Protein AF-A0A1Q9P4X3-F1 (afdb_monomer)

Nearest PDB structures (foldseek):
  5u50-assembly1_A  TM=4.426E-01  e=3.787E+00  Citrus sinensis

Foldseek 3Di:
DAPPVRHDDDPDPCVDPLNVVLCVVFADQAAPFQRHSDDDKDKDAPDADDDLVVLLVVLLVVLLVVVCPDPVNVVLLVPDDFDWDKAWADPVPRHSQKDFDDDVPDDPDQGKIAHPVPRDIRDDTDIDIDRDDPVSVVSSVVSSVVSCVVCVVVSVVSSVVSSVVSVVVVSNSV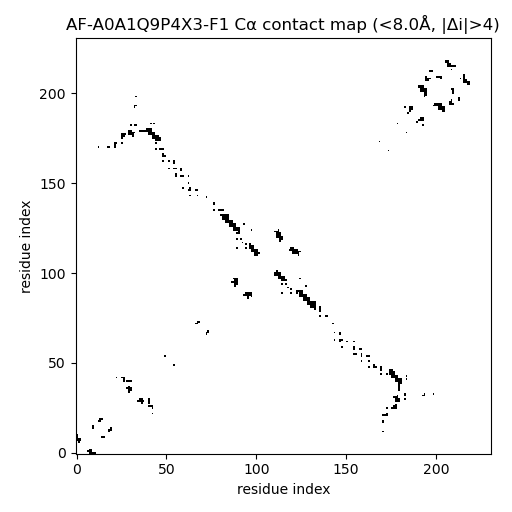RIHIHDPVQNCCCPPVCWGQAPQPSPDIDHPQFNGDCVSDPTDGPPDPPPVPPPPPD

Secondary structure (DSSP, 8-state):
-B-TTS-B---SGGGSHHHHHHHHHH--SS-TTT----SPEEEEESSPPPPHHHHHHHHHHHHHHHHTTSHHHHHHHTT----EEEEEE-TTT--S-EEE---TT--TT---EEETTT--EEEPPEEEEEE--HHHHHHHHHHHHHHHHHTHHHHHHHHHHHHHHHHHHHHTTTTEEEEEHHHHHHHHTT-EEE-TTTSS-EEETTBSS-GGGSS--BTT-STTTTSSS--

Mean predicted aligned error: 12.51 Å

Sequence (231 aa):
MINKDGKKVTTKPWQTKRWREMRKRTIGDSCTQCGSEKKPLVIQHLNHPPKFSSIARKVRNKYLKKKLMLKKYRSKINKIELTKMERKACPKCDSLNVDFAKKRGDKKGIKRHVCRKCGHDNFIFIIILIPYDRDSQKLLTTINNQILDDYQGKILDEANEINQKFNNHYMSGKGATTFCKKCAYLWDIHKKKLCKICKSKYHSFSYETYWDCKKPLRKDQPYYNELETRI

Structure (mmCIF, N/CA/C/O backbone):
data_AF-A0A1Q9P4X3-F1
#
_entry.id   AF-A0A1Q9P4X3-F1
#
loop_
_atom_site.group_PDB
_atom_site.id
_atom_site.type_symbol
_atom_site.label_atom_id
_atom_site.label_alt_id
_atom_site.label_comp_id
_atom_site.label_asym_id
_atom_site.label_entity_id
_atom_site.label_seq_id
_atom_site.pdbx_PDB_ins_code
_atom_site.Cartn_x
_atom_site.Cartn_y
_atom_site.Cartn_z
_atom_site.occupancy
_atom_site.B_iso_or_equiv
_atom_site.auth_seq_id
_atom_site.auth_comp_id
_atom_site.auth_asym_id
_atom_site.auth_atom_id
_atom_site.pdbx_PDB_model_num
ATOM 1 N N . MET A 1 1 ? 15.654 8.260 17.756 1.00 59.12 1 MET A N 1
ATOM 2 C CA . MET A 1 1 ? 16.127 9.533 17.179 1.00 59.12 1 MET A CA 1
ATOM 3 C C . MET A 1 1 ? 16.289 10.518 18.312 1.00 59.12 1 MET A C 1
ATOM 5 O O . MET A 1 1 ? 15.458 10.520 19.214 1.00 59.12 1 MET A O 1
ATOM 9 N N . ILE A 1 2 ? 17.370 11.282 18.292 1.00 67.06 2 ILE A N 1
ATOM 10 C CA . ILE A 1 2 ? 17.643 12.344 19.254 1.00 67.06 2 ILE A CA 1
ATOM 11 C C . ILE A 1 2 ? 17.406 13.663 18.507 1.00 67.06 2 ILE A C 1
ATOM 13 O O . ILE A 1 2 ? 17.794 13.759 17.342 1.00 67.06 2 ILE A O 1
ATOM 17 N N . ASN A 1 3 ? 16.662 14.611 19.084 1.00 76.06 3 ASN A N 1
ATOM 18 C CA . ASN A 1 3 ? 16.500 15.926 18.452 1.00 76.06 3 ASN A CA 1
ATOM 19 C C . ASN A 1 3 ? 17.788 16.754 18.582 1.00 76.06 3 ASN A C 1
ATOM 21 O O . ASN A 1 3 ? 18.748 16.333 19.220 1.00 76.06 3 ASN A O 1
ATOM 25 N N . LYS A 1 4 ? 17.790 17.953 17.992 1.00 72.56 4 LYS A N 1
ATOM 26 C CA . LYS A 1 4 ? 18.909 18.902 18.092 1.00 72.56 4 LYS A CA 1
ATOM 27 C C . LYS A 1 4 ? 19.273 19.269 19.544 1.00 72.56 4 LYS A C 1
ATOM 29 O O . LYS A 1 4 ? 20.398 19.673 19.784 1.00 72.56 4 LYS A O 1
ATOM 34 N N . ASP A 1 5 ? 18.365 19.039 20.494 1.00 79.75 5 ASP A N 1
ATOM 35 C CA . ASP A 1 5 ? 18.527 19.337 21.923 1.00 79.75 5 ASP A CA 1
ATOM 36 C C . ASP A 1 5 ? 18.947 18.110 22.757 1.00 79.75 5 ASP A C 1
ATOM 38 O O . ASP A 1 5 ? 18.771 18.094 23.976 1.00 79.75 5 ASP A O 1
ATOM 42 N N . GLY A 1 6 ? 19.399 17.020 22.129 1.00 76.94 6 GLY A N 1
ATOM 43 C CA . GLY A 1 6 ? 19.828 15.823 22.862 1.00 76.94 6 GLY A CA 1
ATOM 44 C C . GLY A 1 6 ? 18.683 14.965 23.431 1.00 76.94 6 GLY A C 1
ATOM 45 O O . GLY A 1 6 ? 18.929 13.926 24.046 1.00 76.94 6 GLY A O 1
ATOM 46 N N . LYS A 1 7 ? 17.411 15.318 23.190 1.00 75.75 7 LYS A N 1
ATOM 47 C CA . LYS A 1 7 ? 16.244 14.597 23.730 1.00 75.75 7 LYS A CA 1
ATOM 48 C C . LYS A 1 7 ? 15.806 13.444 22.834 1.00 75.75 7 LYS A C 1
ATOM 50 O O . LYS A 1 7 ? 15.671 13.572 21.616 1.00 75.75 7 LYS A O 1
ATOM 55 N N . LYS A 1 8 ? 15.498 12.304 23.457 1.00 74.38 8 LYS A N 1
ATOM 56 C CA . LYS A 1 8 ? 14.987 11.100 22.786 1.00 74.38 8 LYS A CA 1
ATOM 57 C C . LYS A 1 8 ? 13.570 11.358 22.257 1.00 74.38 8 LYS A C 1
ATOM 59 O O . LYS A 1 8 ? 12.613 11.431 23.024 1.00 74.38 8 LYS A O 1
ATOM 64 N N . VAL A 1 9 ? 13.425 11.476 20.940 1.00 71.31 9 VAL A N 1
ATOM 65 C CA . VAL A 1 9 ? 12.129 11.668 20.275 1.00 71.31 9 VAL A CA 1
ATOM 66 C C . VAL A 1 9 ? 11.572 10.325 19.827 1.00 71.31 9 VAL A C 1
ATOM 68 O O . VAL A 1 9 ? 12.274 9.483 19.253 1.00 71.31 9 VAL A O 1
ATOM 71 N N . THR A 1 10 ? 10.282 10.130 20.082 1.00 74.25 10 THR A N 1
ATOM 72 C CA . THR A 1 10 ? 9.538 8.985 19.568 1.00 74.25 10 THR A CA 1
ATOM 73 C C . THR A 1 10 ? 9.353 9.061 18.052 1.00 74.25 10 THR A C 1
ATOM 75 O O . THR A 1 10 ? 8.957 10.087 17.507 1.00 74.25 10 THR A O 1
ATOM 78 N N . THR A 1 11 ? 9.584 7.939 17.373 1.00 75.31 11 THR A N 1
ATOM 79 C CA . THR A 1 11 ? 9.258 7.754 15.951 1.00 75.31 11 THR A CA 1
ATOM 80 C C . THR A 1 11 ? 7.825 7.264 15.734 1.00 75.31 11 THR A C 1
ATOM 82 O O . THR A 1 11 ? 7.346 7.216 14.604 1.00 75.31 11 THR A O 1
ATOM 85 N N . LYS A 1 12 ? 7.129 6.872 16.807 1.00 80.19 12 LYS A N 1
ATOM 86 C CA . LYS A 1 12 ? 5.800 6.268 16.747 1.00 80.19 12 LYS A CA 1
ATOM 87 C C . LYS A 1 12 ? 4.738 7.370 16.777 1.00 80.19 12 LYS A C 1
ATOM 89 O O . LYS A 1 12 ? 4.664 8.100 17.769 1.00 80.19 12 LYS A O 1
ATOM 94 N N . PRO A 1 13 ? 3.854 7.461 15.765 1.00 81.81 13 PRO A N 1
ATOM 95 C CA . PRO A 1 13 ? 2.847 8.519 15.693 1.00 81.81 13 PRO A CA 1
ATOM 96 C C . PRO A 1 13 ? 1.992 8.641 16.962 1.00 81.81 13 PRO A C 1
ATOM 98 O O . PRO A 1 13 ? 1.737 9.751 17.424 1.00 81.81 13 PRO A O 1
ATOM 101 N N . TRP A 1 14 ? 1.623 7.515 17.584 1.00 83.50 14 TRP A N 1
ATOM 102 C CA . TRP A 1 14 ? 0.749 7.482 18.764 1.00 83.50 14 TRP A CA 1
ATOM 103 C C . TRP A 1 14 ? 1.374 7.987 20.065 1.00 83.50 14 TRP A C 1
ATOM 105 O O . TRP A 1 14 ? 0.672 8.214 21.048 1.00 83.50 14 TRP A O 1
ATOM 115 N N . GLN A 1 15 ? 2.689 8.182 20.094 1.00 86.88 15 GLN A N 1
ATOM 116 C CA . GLN A 1 15 ? 3.369 8.729 21.264 1.00 86.88 15 GLN A CA 1
ATOM 117 C C . GLN A 1 15 ? 3.454 10.265 21.218 1.00 86.88 15 GLN A C 1
ATOM 119 O O . GLN A 1 15 ? 3.798 10.874 22.232 1.00 86.88 15 GLN A O 1
ATOM 124 N N . THR A 1 16 ? 3.105 10.891 20.087 1.00 89.00 16 THR A N 1
ATOM 125 C CA . THR A 1 16 ? 3.156 12.351 19.898 1.00 89.00 16 THR A CA 1
ATOM 126 C C . THR A 1 16 ? 2.020 13.081 20.626 1.00 89.00 16 THR A C 1
ATOM 128 O O . THR A 1 16 ? 0.920 12.545 20.778 1.00 89.00 16 THR A O 1
ATOM 131 N N . LYS A 1 17 ? 2.264 14.336 21.041 1.00 91.00 17 LYS A N 1
ATOM 132 C CA . LYS A 1 17 ? 1.248 15.213 21.658 1.00 91.00 17 LYS A CA 1
ATOM 133 C C . LYS A 1 17 ? 0.020 15.374 20.751 1.00 91.00 17 LYS A C 1
ATOM 135 O O . LYS A 1 17 ? -1.089 15.075 21.183 1.00 91.00 17 LYS A O 1
ATOM 140 N N . ARG A 1 18 ? 0.249 15.686 19.469 1.00 91.06 18 ARG A N 1
ATOM 141 C CA . ARG A 1 18 ? -0.794 15.820 18.436 1.00 91.06 18 ARG A CA 1
ATOM 142 C C . ARG A 1 18 ? -1.693 14.584 18.338 1.00 91.06 18 ARG A C 1
ATOM 144 O O . ARG A 1 18 ? -2.906 14.711 18.207 1.00 91.06 18 ARG A O 1
ATOM 151 N N . TRP A 1 19 ? -1.125 13.376 18.410 1.00 92.19 19 TRP A N 1
ATOM 152 C CA . TRP A 1 19 ? -1.936 12.157 18.378 1.00 92.19 19 TRP A CA 1
ATOM 153 C C . TRP A 1 19 ? -2.752 11.969 19.656 1.00 92.19 19 TRP A C 1
ATOM 155 O O . TRP A 1 19 ? -3.903 11.558 19.571 1.00 92.19 19 TRP A O 1
ATOM 165 N N . ARG A 1 20 ? -2.197 12.284 20.835 1.00 92.69 20 ARG A N 1
ATOM 166 C CA . ARG A 1 20 ? -2.942 12.204 22.105 1.00 92.69 20 ARG A CA 1
ATOM 167 C C . ARG A 1 20 ? -4.132 13.160 22.113 1.00 92.69 20 ARG A C 1
ATOM 169 O O . ARG A 1 20 ? -5.211 12.762 22.537 1.00 92.69 20 ARG A O 1
ATOM 176 N N . GLU A 1 21 ? -3.948 14.379 21.617 1.00 94.38 21 GLU A N 1
ATOM 177 C CA . GLU A 1 21 ? -5.020 15.371 21.452 1.00 94.38 21 GLU A CA 1
ATOM 178 C C . GLU A 1 21 ? -6.078 14.880 20.466 1.00 94.38 21 GLU A C 1
ATOM 180 O O . GLU A 1 21 ? -7.261 14.849 20.800 1.00 94.38 21 GLU A O 1
ATOM 185 N N . MET A 1 22 ? -5.654 14.386 19.294 1.00 94.50 22 MET A N 1
ATOM 186 C CA . MET A 1 22 ? -6.566 13.759 18.338 1.00 94.50 22 MET A CA 1
ATOM 187 C C . MET A 1 22 ? -7.324 12.590 18.966 1.00 94.50 22 MET A C 1
ATOM 189 O O . MET A 1 22 ? -8.527 12.448 18.743 1.00 94.50 22 MET A O 1
ATOM 193 N N . ARG A 1 23 ? -6.652 11.783 19.791 1.00 94.38 23 ARG A N 1
ATOM 194 C CA . ARG A 1 23 ? -7.293 10.655 20.447 1.00 94.38 23 ARG A CA 1
ATOM 195 C C . ARG A 1 23 ? -8.376 11.092 21.411 1.00 94.38 23 ARG A C 1
ATOM 197 O O . ARG A 1 23 ? -9.467 10.541 21.348 1.00 94.38 23 ARG A O 1
ATOM 204 N N . LYS A 1 24 ? -8.079 12.065 22.271 1.00 94.12 24 LYS A N 1
ATOM 205 C CA . LYS A 1 24 ? -9.030 12.575 23.266 1.00 94.12 24 LYS A CA 1
ATOM 206 C C . LYS A 1 24 ? -10.332 13.066 22.628 1.00 94.12 24 LYS A C 1
ATOM 208 O O . LYS A 1 24 ? -11.384 12.786 23.174 1.00 94.12 24 LYS A O 1
ATOM 213 N N . ARG A 1 25 ? -10.265 13.733 21.470 1.00 94.19 25 ARG A N 1
ATOM 214 C CA . ARG A 1 25 ? -11.460 14.243 20.766 1.00 94.19 25 ARG A CA 1
ATOM 215 C C . ARG A 1 25 ? -12.226 13.207 19.935 1.00 94.19 25 ARG A C 1
ATOM 217 O O . ARG A 1 25 ? -13.359 13.467 19.565 1.00 94.19 25 ARG A O 1
ATOM 224 N N . THR A 1 26 ? -11.590 12.096 19.553 1.00 93.38 26 THR A N 1
ATOM 225 C CA . THR A 1 26 ? -12.166 11.140 18.580 1.00 93.38 26 THR A CA 1
ATOM 226 C C . THR A 1 26 ? -12.667 9.864 19.246 1.00 93.38 26 THR A C 1
ATOM 228 O O . THR A 1 26 ? -13.546 9.191 18.711 1.00 93.38 26 THR A O 1
ATOM 231 N N . ILE A 1 27 ? -12.072 9.483 20.378 1.00 96.00 27 ILE A N 1
ATOM 232 C CA . ILE A 1 27 ? -12.475 8.273 21.084 1.00 96.00 27 ILE A CA 1
ATOM 233 C C . ILE A 1 27 ? -13.823 8.500 21.774 1.00 96.00 27 ILE A C 1
ATOM 235 O O . ILE A 1 27 ? -13.986 9.478 22.492 1.00 96.00 27 ILE A O 1
ATOM 239 N N . GLY A 1 28 ? -14.777 7.610 21.528 1.00 95.56 28 GLY A N 1
ATOM 240 C CA . GLY A 1 28 ? -16.075 7.589 22.195 1.00 95.56 28 GLY A CA 1
ATOM 241 C C . GLY A 1 28 ? -16.105 6.596 23.354 1.00 95.56 28 GLY A C 1
ATOM 242 O O . GLY A 1 28 ? -15.103 5.936 23.651 1.00 95.56 28 GLY A O 1
ATOM 243 N N . ASP A 1 29 ? -17.282 6.453 23.956 1.00 97.25 29 ASP A N 1
ATOM 244 C CA . ASP A 1 29 ? -17.488 5.624 25.152 1.00 97.25 29 ASP A CA 1
ATOM 245 C C . ASP A 1 29 ? -17.871 4.171 24.845 1.00 97.25 29 ASP A C 1
ATOM 247 O O . ASP A 1 29 ? -17.798 3.307 25.719 1.00 97.25 29 ASP A O 1
ATOM 251 N N . SER A 1 30 ? -18.196 3.863 23.585 1.00 97.69 30 SER A N 1
ATOM 252 C CA . SER A 1 30 ? -18.548 2.516 23.138 1.00 97.69 30 SER A CA 1
ATOM 253 C C . SER A 1 30 ? -17.958 2.173 21.768 1.00 97.69 30 SER A C 1
ATOM 255 O O . SER A 1 30 ? -17.549 3.026 20.974 1.00 97.69 30 SER A O 1
ATOM 257 N N . CYS A 1 31 ? -17.864 0.873 21.487 1.00 97.50 31 CYS A N 1
ATOM 258 C CA . CYS A 1 31 ? -17.423 0.376 20.194 1.00 97.50 31 CYS A CA 1
ATOM 259 C C . CYS A 1 31 ? -18.492 0.628 19.128 1.00 97.50 31 CYS A C 1
ATOM 261 O O . CYS A 1 31 ? -19.562 0.032 19.169 1.00 97.50 31 CYS A O 1
ATOM 263 N N . THR A 1 32 ? -18.159 1.383 18.088 1.00 96.00 32 THR A N 1
ATOM 264 C CA . THR A 1 32 ? -19.088 1.702 16.991 1.00 96.00 32 THR A CA 1
ATOM 265 C C . THR A 1 32 ? -19.526 0.482 16.182 1.00 96.00 32 THR A C 1
ATOM 267 O O . THR A 1 32 ? -20.584 0.497 15.563 1.00 96.00 32 THR A O 1
ATOM 270 N N . GLN A 1 33 ? -18.736 -0.595 16.189 1.00 94.25 33 GLN A N 1
ATOM 271 C CA . GLN A 1 33 ? -19.053 -1.812 15.448 1.00 94.25 33 GLN A CA 1
ATOM 272 C C . GLN A 1 33 ? -19.970 -2.767 16.218 1.00 94.25 33 GLN A C 1
ATOM 274 O O . GLN A 1 33 ? -20.844 -3.361 15.599 1.00 94.25 33 GLN A O 1
ATOM 279 N N . CYS A 1 34 ? -19.772 -2.956 17.528 1.00 95.25 34 CYS A N 1
ATOM 280 C CA . CYS A 1 34 ? -20.522 -3.951 18.313 1.00 95.25 34 CYS A CA 1
ATOM 281 C C . CYS A 1 34 ? -21.241 -3.397 19.552 1.00 95.25 34 CYS A C 1
ATOM 283 O O . CYS A 1 34 ? -21.791 -4.181 20.315 1.00 95.25 34 CYS A O 1
ATOM 285 N N . GLY A 1 35 ? -21.191 -2.087 19.798 1.00 96.19 35 GLY A N 1
ATOM 286 C CA . GLY A 1 35 ? -21.802 -1.427 20.958 1.00 96.19 35 GLY A CA 1
ATOM 287 C C . GLY A 1 35 ? -21.088 -1.659 22.292 1.00 96.19 35 GLY A C 1
ATOM 288 O O . GLY A 1 35 ? -21.475 -1.083 23.294 1.00 96.19 35 GLY A O 1
ATOM 289 N N . SER A 1 36 ? -20.037 -2.484 22.342 1.00 96.25 36 SER A N 1
ATOM 290 C CA . SER A 1 36 ? -19.373 -2.809 23.608 1.00 96.25 36 SER A CA 1
ATOM 291 C C . SER A 1 36 ? -18.702 -1.590 24.247 1.00 96.25 36 SER A C 1
ATOM 293 O O . SER A 1 36 ? -17.839 -0.968 23.631 1.00 96.25 36 SER A O 1
ATOM 295 N N . GLU A 1 37 ? -19.014 -1.340 25.515 1.00 97.31 37 GLU A N 1
ATOM 296 C CA . GLU A 1 37 ? -18.371 -0.336 26.383 1.00 97.31 37 GLU A CA 1
ATOM 297 C C . GLU A 1 37 ? -17.130 -0.893 27.109 1.00 97.31 37 GLU A C 1
ATOM 299 O O . GLU A 1 37 ? -16.507 -0.237 27.947 1.00 97.31 37 GLU A O 1
ATOM 304 N N . LYS A 1 38 ? -16.728 -2.135 26.788 1.00 95.50 38 LYS A N 1
ATOM 305 C CA . LYS A 1 38 ? -15.611 -2.808 27.455 1.00 95.50 38 LYS A CA 1
ATOM 306 C C . LYS A 1 38 ? -14.295 -2.093 27.150 1.00 95.50 38 LYS A C 1
ATOM 308 O O . LYS A 1 38 ? -13.753 -2.177 26.044 1.00 95.50 38 LYS A O 1
ATOM 313 N N . LYS A 1 39 ? -13.742 -1.449 28.177 1.00 94.50 39 LYS A N 1
ATOM 314 C CA . LYS A 1 39 ? -12.433 -0.792 28.135 1.00 94.50 39 LYS A CA 1
ATOM 315 C C . LYS A 1 39 ? -11.287 -1.826 28.046 1.00 94.50 39 LYS A C 1
ATOM 317 O O . LYS A 1 39 ? -11.424 -2.955 28.520 1.00 94.50 39 LYS A O 1
ATOM 322 N N . PRO A 1 40 ? -10.132 -1.458 27.460 1.00 95.00 40 PRO A N 1
ATOM 323 C CA . PRO A 1 40 ? -9.868 -0.188 26.791 1.00 95.00 40 PRO A CA 1
ATOM 324 C C . PRO A 1 40 ? -10.420 -0.169 25.357 1.00 95.00 40 PRO A C 1
ATOM 326 O O . PRO A 1 40 ? -10.282 -1.138 24.604 1.00 95.00 40 PRO A O 1
ATOM 329 N N . LEU A 1 41 ? -10.980 0.977 24.972 1.00 97.25 41 LEU A N 1
ATOM 330 C CA . LEU A 1 41 ? -11.327 1.287 23.589 1.00 97.25 41 LEU A CA 1
ATOM 331 C C . LEU A 1 41 ? -10.109 1.861 22.851 1.00 97.25 41 LEU A C 1
ATOM 333 O O . LEU A 1 41 ? -9.205 2.469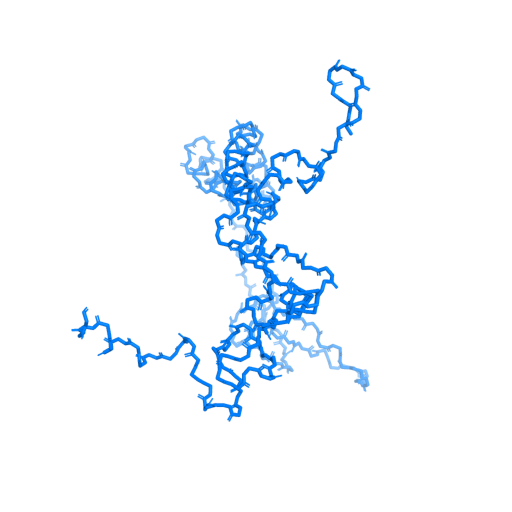 23.446 1.00 97.25 41 LEU A O 1
ATOM 337 N N . VAL A 1 42 ? -10.078 1.650 21.539 1.00 95.94 42 VAL A N 1
ATOM 338 C CA . VAL A 1 42 ? -9.001 2.084 20.648 1.00 95.94 42 VAL A CA 1
ATOM 339 C C . VAL A 1 42 ? -9.563 2.878 19.480 1.00 95.94 42 VAL A C 1
ATOM 341 O O . VAL A 1 42 ? -10.695 2.666 19.051 1.00 95.94 42 VAL A O 1
ATOM 344 N N . ILE A 1 43 ? -8.744 3.783 18.951 1.00 95.94 43 ILE A N 1
ATOM 345 C CA . ILE A 1 43 ? -9.050 4.456 17.693 1.00 95.94 43 ILE A CA 1
ATOM 346 C C . ILE A 1 43 ? -8.632 3.543 16.556 1.00 95.94 43 ILE A C 1
ATOM 348 O O . ILE A 1 43 ? -7.457 3.192 16.447 1.00 95.94 43 ILE A O 1
ATOM 352 N N . GLN A 1 44 ? -9.598 3.201 15.717 1.00 95.62 44 GLN A N 1
ATOM 353 C CA . GLN A 1 44 ? -9.394 2.465 14.487 1.00 95.62 44 GLN A CA 1
ATOM 354 C C . GLN A 1 44 ? -9.478 3.425 13.304 1.00 95.62 44 GLN A C 1
ATOM 356 O O . GLN A 1 44 ? -10.536 3.988 13.029 1.00 95.62 44 GLN A O 1
ATOM 361 N N . HIS A 1 45 ? -8.388 3.573 12.557 1.00 93.81 45 HIS A N 1
ATOM 362 C CA . HIS A 1 45 ? -8.436 4.206 11.241 1.00 93.81 45 HIS A CA 1
ATOM 363 C C . HIS A 1 45 ? -9.015 3.223 10.226 1.00 93.81 45 HIS A C 1
ATOM 365 O O . HIS A 1 45 ? -8.545 2.092 10.117 1.00 93.81 45 HIS A O 1
ATOM 371 N N . LEU A 1 46 ? -10.023 3.652 9.465 1.00 91.38 46 LEU A N 1
ATOM 372 C CA . LEU A 1 46 ? -10.608 2.821 8.406 1.00 91.38 46 LEU A CA 1
ATOM 373 C C . LEU A 1 46 ? -9.766 2.851 7.120 1.00 91.38 46 LEU A C 1
ATOM 375 O O . LEU A 1 46 ? -9.825 1.920 6.321 1.00 91.38 46 LEU A O 1
ATOM 379 N N . ASN A 1 47 ? -8.937 3.888 6.964 1.00 87.75 47 ASN A N 1
ATOM 380 C CA . ASN A 1 47 ? -7.996 4.059 5.863 1.0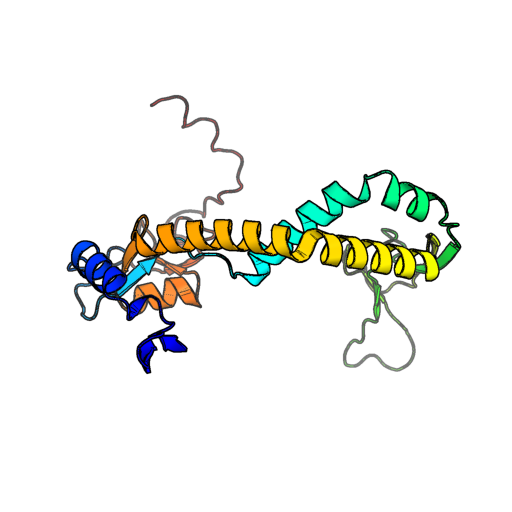0 87.75 47 ASN A CA 1
ATOM 381 C C . ASN A 1 47 ? -6.565 4.126 6.404 1.00 87.75 47 ASN A C 1
ATOM 383 O O . ASN A 1 47 ? -6.199 5.074 7.101 1.00 87.75 47 ASN A O 1
ATOM 387 N N . HIS A 1 48 ? -5.741 3.134 6.063 1.00 84.75 48 HIS A N 1
ATOM 388 C CA . HIS A 1 48 ? -4.330 3.131 6.443 1.00 84.75 48 HIS A CA 1
ATOM 389 C C . HIS A 1 48 ? -3.470 3.789 5.361 1.00 84.75 48 HIS A C 1
ATOM 391 O O . HIS A 1 48 ? -3.673 3.520 4.172 1.00 84.75 48 HIS A O 1
ATOM 397 N N . PRO A 1 49 ? -2.478 4.609 5.747 1.00 88.50 49 PRO A N 1
ATOM 398 C CA . PRO A 1 49 ? -1.531 5.153 4.790 1.00 88.50 49 PRO A CA 1
ATOM 399 C C . PRO A 1 49 ? -0.758 4.004 4.116 1.00 88.50 49 PRO A C 1
ATOM 401 O O . PRO A 1 49 ? -0.369 3.038 4.784 1.00 88.50 49 PRO A O 1
ATOM 404 N N . PRO A 1 50 ? -0.523 4.066 2.794 1.00 91.81 50 PRO A N 1
ATOM 405 C CA . PRO A 1 50 ? 0.301 3.074 2.125 1.00 91.81 50 PRO A CA 1
ATOM 406 C C . PRO A 1 50 ? 1.741 3.144 2.643 1.00 91.81 50 PRO A C 1
ATOM 408 O O . PRO A 1 50 ? 2.232 4.200 3.035 1.00 91.81 50 PRO A O 1
ATOM 411 N N . LYS A 1 51 ? 2.456 2.014 2.597 1.00 93.00 51 LYS A N 1
ATOM 412 C CA . LYS A 1 51 ? 3.892 1.986 2.914 1.00 93.00 51 LYS A CA 1
ATOM 413 C C . LYS A 1 51 ? 4.649 2.971 2.021 1.00 93.00 51 LYS A C 1
ATOM 415 O O . LYS A 1 51 ? 4.416 2.997 0.810 1.00 93.00 51 LYS A O 1
ATOM 420 N N . PHE A 1 52 ? 5.618 3.687 2.591 1.00 93.62 52 PHE A N 1
ATOM 421 C CA . PHE A 1 52 ? 6.452 4.635 1.846 1.00 93.62 52 PHE A CA 1
ATOM 422 C C . PHE A 1 52 ? 7.114 3.999 0.616 1.00 93.62 52 PHE A C 1
ATOM 424 O O . PHE A 1 52 ? 7.078 4.569 -0.467 1.00 93.62 52 PHE A O 1
ATOM 431 N N . SER A 1 53 ? 7.616 2.766 0.733 1.00 94.00 53 SER A N 1
ATOM 432 C CA . SER A 1 53 ? 8.206 2.030 -0.395 1.00 94.00 53 SER A CA 1
ATOM 433 C C . SER A 1 53 ? 7.236 1.828 -1.566 1.00 94.00 53 SER A C 1
ATOM 435 O O . SER A 1 53 ? 7.646 1.870 -2.726 1.00 94.00 53 SER A O 1
ATOM 437 N N . SER A 1 54 ? 5.939 1.660 -1.294 1.00 95.69 54 SER A N 1
ATOM 438 C CA . SER A 1 54 ? 4.906 1.589 -2.331 1.00 95.69 54 SER A CA 1
ATOM 439 C C . SER A 1 54 ? 4.645 2.948 -2.979 1.00 95.69 54 SER A C 1
ATOM 441 O O . SER A 1 54 ? 4.432 2.991 -4.190 1.00 95.69 54 SER A O 1
ATOM 443 N N . ILE A 1 55 ? 4.679 4.040 -2.207 1.00 96.31 55 ILE A N 1
ATOM 444 C CA . ILE A 1 55 ? 4.578 5.412 -2.732 1.00 96.31 55 ILE A CA 1
ATOM 445 C C . ILE A 1 55 ? 5.785 5.705 -3.630 1.00 96.31 55 ILE A C 1
ATOM 447 O O . ILE A 1 55 ? 5.612 5.985 -4.815 1.00 96.31 55 ILE A O 1
ATOM 451 N N . ALA A 1 56 ? 7.000 5.537 -3.102 1.00 94.69 56 ALA A N 1
ATOM 452 C CA . ALA A 1 56 ? 8.251 5.784 -3.812 1.00 94.69 56 ALA A CA 1
ATOM 453 C C . ALA A 1 56 ? 8.339 4.971 -5.110 1.00 94.69 56 ALA A C 1
ATOM 455 O O . ALA A 1 56 ? 8.697 5.506 -6.155 1.00 94.69 56 ALA A O 1
ATOM 456 N N . ARG A 1 57 ? 7.928 3.695 -5.091 1.00 94.94 57 ARG A N 1
ATOM 457 C CA . ARG A 1 57 ? 7.868 2.856 -6.298 1.00 94.94 57 ARG A CA 1
ATOM 458 C C . ARG A 1 57 ? 6.875 3.380 -7.340 1.00 94.94 57 ARG A C 1
ATOM 460 O O . ARG A 1 57 ? 7.183 3.347 -8.528 1.00 94.94 57 ARG A O 1
ATOM 467 N N . LYS A 1 58 ? 5.697 3.864 -6.929 1.00 96.44 58 LYS A N 1
ATOM 468 C CA . LYS A 1 58 ? 4.716 4.457 -7.858 1.00 96.44 58 LYS A CA 1
ATOM 469 C C . LYS A 1 58 ? 5.265 5.725 -8.516 1.00 96.44 58 LYS A C 1
ATOM 471 O O . LYS A 1 58 ? 5.192 5.841 -9.738 1.00 96.44 58 LYS A O 1
ATOM 476 N N . VAL A 1 59 ? 5.852 6.628 -7.728 1.00 96.56 59 VAL A N 1
ATOM 477 C CA . VAL A 1 59 ? 6.479 7.863 -8.235 1.00 96.56 59 VAL A CA 1
ATOM 478 C C . VAL A 1 59 ? 7.640 7.523 -9.169 1.00 96.56 59 VAL A C 1
ATOM 480 O O . VAL A 1 59 ? 7.690 8.010 -10.294 1.00 96.56 59 VAL A O 1
ATOM 483 N N . ARG A 1 60 ? 8.514 6.594 -8.772 1.00 94.81 60 ARG A N 1
ATOM 484 C CA . ARG A 1 60 ? 9.612 6.096 -9.608 1.00 94.81 60 ARG A CA 1
ATOM 485 C C . ARG A 1 60 ? 9.130 5.637 -10.985 1.00 94.81 60 ARG A C 1
ATOM 487 O O . ARG A 1 60 ? 9.646 6.090 -12.001 1.00 94.81 60 ARG A O 1
ATOM 494 N N . ASN A 1 61 ? 8.107 4.785 -11.025 1.00 93.50 61 ASN A N 1
ATOM 495 C CA . ASN A 1 61 ? 7.566 4.260 -12.280 1.00 93.50 61 ASN A CA 1
ATOM 496 C C . ASN A 1 61 ? 6.944 5.360 -13.155 1.00 93.50 61 ASN A C 1
ATOM 498 O O . ASN A 1 61 ? 7.091 5.327 -14.377 1.00 93.50 61 ASN A O 1
ATOM 502 N N . LYS A 1 62 ? 6.291 6.357 -12.541 1.00 94.69 62 LYS A N 1
ATOM 503 C CA . LYS A 1 62 ? 5.786 7.556 -13.233 1.00 94.69 62 LYS A CA 1
ATOM 504 C C . LYS A 1 62 ? 6.930 8.325 -13.902 1.00 94.69 62 LYS A C 1
ATOM 506 O O . LYS A 1 62 ? 6.804 8.695 -15.070 1.00 94.69 62 LYS A O 1
ATOM 511 N N . TYR A 1 63 ? 8.046 8.530 -13.198 1.00 93.00 63 TYR A N 1
ATOM 512 C CA . TYR A 1 63 ? 9.224 9.204 -13.751 1.00 93.00 63 TYR A CA 1
ATOM 513 C C . TYR A 1 63 ? 9.861 8.403 -14.880 1.00 93.00 63 TYR A C 1
ATOM 515 O O . TYR A 1 63 ? 10.040 8.960 -15.959 1.00 93.00 63 TYR A O 1
ATOM 523 N N . LEU A 1 64 ? 10.124 7.108 -14.683 1.00 91.56 64 LEU A N 1
ATOM 524 C CA . LEU A 1 64 ? 10.679 6.244 -15.730 1.00 91.56 64 LEU A CA 1
ATOM 525 C C . LEU A 1 64 ? 9.835 6.321 -17.008 1.00 91.56 64 LEU A C 1
ATOM 527 O O . LEU A 1 64 ? 10.350 6.693 -18.060 1.00 91.56 64 LEU A O 1
ATOM 531 N N . LYS A 1 65 ? 8.515 6.107 -16.908 1.00 90.06 65 LYS A N 1
ATOM 532 C CA . LYS A 1 65 ? 7.606 6.166 -18.065 1.00 90.06 65 LYS A CA 1
ATOM 533 C C . LYS A 1 65 ? 7.641 7.526 -18.772 1.00 90.06 65 LYS A C 1
ATOM 535 O O . LYS A 1 65 ? 7.669 7.577 -19.997 1.00 90.06 65 LYS A O 1
ATOM 540 N N . LYS A 1 66 ? 7.653 8.628 -18.014 1.00 90.25 66 LYS A N 1
ATOM 541 C CA . LYS A 1 66 ? 7.678 9.987 -18.580 1.00 90.25 66 LYS A CA 1
ATOM 542 C C . LYS A 1 66 ? 9.028 10.327 -19.219 1.00 90.25 66 LYS A C 1
ATOM 544 O O . LYS A 1 66 ? 9.067 11.037 -20.219 1.00 90.25 66 LYS A O 1
ATOM 549 N N . LYS A 1 67 ? 10.133 9.873 -18.624 1.00 89.62 67 LYS A N 1
ATOM 550 C CA . LYS A 1 67 ? 11.493 10.285 -18.999 1.00 89.62 67 LYS A CA 1
ATOM 551 C C . LYS A 1 67 ? 12.110 9.413 -20.080 1.00 89.62 67 LYS A C 1
ATOM 553 O O . LYS A 1 67 ? 12.858 9.954 -20.886 1.00 89.62 67 LYS A O 1
ATOM 558 N N . LEU A 1 68 ? 11.725 8.142 -20.182 1.00 84.56 68 LEU A N 1
ATOM 559 C CA . LEU A 1 68 ? 12.134 7.257 -21.281 1.00 84.56 68 LEU A CA 1
ATOM 560 C C . LEU A 1 68 ? 11.810 7.839 -22.670 1.00 84.56 68 LEU A C 1
ATOM 562 O O . LEU A 1 68 ? 12.533 7.582 -23.626 1.00 84.56 68 LEU A O 1
ATOM 566 N N . MET A 1 69 ? 10.776 8.681 -22.773 1.00 80.44 69 MET A N 1
ATOM 567 C CA . MET A 1 69 ? 10.368 9.330 -24.027 1.00 80.44 69 MET A CA 1
ATOM 568 C C . MET A 1 69 ? 11.253 10.519 -24.439 1.00 80.44 69 MET A C 1
ATOM 570 O O . MET A 1 69 ? 11.097 11.041 -25.543 1.00 80.44 69 MET A O 1
ATOM 574 N N . LEU A 1 70 ? 12.174 10.978 -23.584 1.00 81.19 70 LEU A N 1
ATOM 575 C CA . LEU A 1 70 ? 13.057 12.097 -23.914 1.00 81.19 70 LEU A CA 1
ATOM 576 C C . 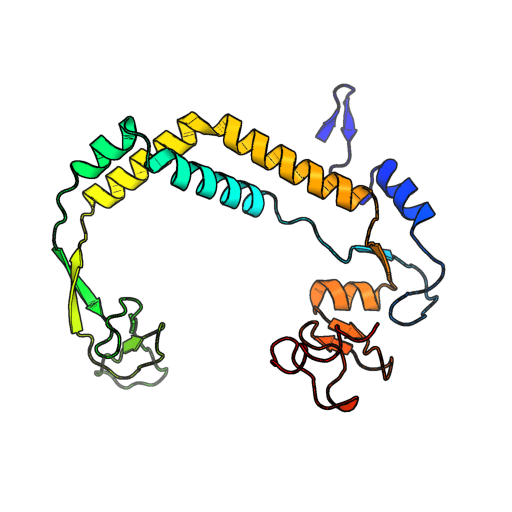LEU A 1 70 ? 14.075 11.696 -24.985 1.00 81.19 70 LEU A C 1
ATOM 578 O O . LEU A 1 70 ? 14.664 10.616 -24.918 1.00 81.19 70 LEU A O 1
ATOM 582 N N . LYS A 1 71 ? 14.355 12.617 -25.920 1.00 80.25 71 LYS A N 1
ATOM 583 C CA . LYS A 1 71 ? 15.266 12.404 -27.061 1.00 80.25 71 LYS A CA 1
ATOM 584 C C . LYS A 1 71 ? 16.613 11.797 -26.643 1.00 80.25 71 LYS A C 1
ATOM 586 O O . LYS A 1 71 ? 17.067 10.864 -27.295 1.00 80.25 71 LYS A O 1
ATOM 591 N N . LYS A 1 72 ? 17.194 12.258 -25.523 1.00 81.25 72 LYS A N 1
ATOM 592 C CA . LYS A 1 72 ? 18.492 11.785 -24.996 1.00 81.25 72 LYS A CA 1
ATOM 593 C C . LYS A 1 72 ? 18.526 10.302 -24.593 1.00 81.25 72 LYS A C 1
ATOM 595 O O . LYS A 1 72 ? 19.598 9.704 -24.594 1.00 81.25 72 LYS A O 1
ATOM 600 N N . TYR A 1 73 ? 17.382 9.715 -24.240 1.00 79.19 73 TYR A N 1
ATOM 601 C CA . TYR A 1 73 ? 17.274 8.288 -23.913 1.00 79.19 73 TYR A CA 1
ATOM 602 C C . TYR A 1 73 ? 16.685 7.493 -25.078 1.00 79.19 73 TYR A C 1
ATOM 604 O O . TYR A 1 73 ? 17.162 6.400 -25.371 1.00 79.19 73 TYR A O 1
ATOM 612 N N . ARG A 1 74 ? 15.715 8.066 -25.802 1.00 76.50 74 ARG A N 1
ATOM 613 C CA . ARG A 1 74 ? 15.096 7.441 -26.976 1.00 76.50 74 ARG A CA 1
ATOM 614 C C . ARG A 1 74 ? 16.113 7.122 -28.074 1.00 76.50 74 ARG A C 1
ATOM 616 O O . ARG A 1 74 ? 16.053 6.044 -28.650 1.00 76.50 74 ARG A O 1
ATOM 623 N N . SER A 1 75 ? 17.077 8.010 -28.328 1.00 76.75 75 SER A N 1
ATOM 624 C CA . SER A 1 75 ? 18.142 7.759 -29.311 1.00 76.75 75 SER A CA 1
ATOM 625 C C . SER A 1 75 ? 19.050 6.588 -28.927 1.00 76.75 75 SER A C 1
ATOM 627 O O . SER A 1 75 ? 19.549 5.901 -29.810 1.00 76.75 75 SER A O 1
ATOM 629 N N . LYS A 1 76 ? 19.246 6.335 -27.625 1.00 74.12 76 LYS A N 1
ATOM 630 C CA . LYS A 1 76 ? 19.997 5.172 -27.130 1.00 74.12 76 LYS A CA 1
ATOM 631 C C . LYS A 1 76 ? 19.190 3.885 -27.306 1.00 74.12 76 LYS A C 1
ATOM 633 O O . LYS A 1 76 ? 19.748 2.885 -27.731 1.00 74.12 76 LYS A O 1
ATOM 638 N N . ILE A 1 77 ? 17.883 3.932 -27.038 1.00 71.94 77 ILE A N 1
ATOM 639 C CA . ILE A 1 77 ? 16.968 2.791 -27.209 1.00 71.94 77 ILE A CA 1
ATOM 640 C C . ILE A 1 77 ? 16.852 2.396 -28.684 1.00 71.94 77 ILE A C 1
ATOM 642 O O . ILE A 1 77 ? 16.858 1.217 -28.992 1.00 71.94 77 ILE A O 1
ATOM 646 N N . ASN A 1 78 ? 16.801 3.356 -29.608 1.00 72.50 78 ASN A N 1
ATOM 647 C CA . ASN A 1 78 ? 16.667 3.057 -31.038 1.00 72.50 78 ASN A CA 1
ATOM 648 C C . ASN A 1 78 ? 17.885 2.335 -31.651 1.00 72.50 78 ASN A C 1
ATOM 650 O O . ASN A 1 78 ? 17.782 1.862 -32.774 1.00 72.50 78 ASN A O 1
ATOM 654 N N . LYS A 1 79 ? 19.023 2.256 -30.946 1.00 69.25 79 LYS A N 1
ATOM 655 C CA . LYS A 1 79 ? 20.211 1.497 -31.382 1.00 69.25 79 LYS A CA 1
ATOM 656 C C . LYS A 1 79 ? 20.144 0.008 -31.027 1.00 69.25 79 LYS A C 1
ATOM 658 O O . LYS A 1 79 ? 21.099 -0.717 -31.264 1.00 69.25 79 LYS A O 1
ATOM 663 N N . ILE A 1 80 ? 19.054 -0.424 -30.401 1.00 70.19 80 ILE A N 1
ATOM 664 C CA . ILE A 1 80 ? 18.824 -1.813 -30.024 1.00 70.19 80 ILE A CA 1
ATOM 665 C C . ILE A 1 80 ? 18.504 -2.627 -31.278 1.00 70.19 80 ILE A C 1
ATOM 667 O O . ILE A 1 80 ? 17.439 -2.461 -31.874 1.00 70.19 80 ILE A O 1
ATOM 671 N N . GLU A 1 81 ? 19.399 -3.542 -31.637 1.00 67.75 81 GLU A N 1
ATOM 672 C CA . GLU A 1 81 ? 19.083 -4.640 -32.546 1.00 67.75 81 GLU A CA 1
ATOM 673 C C . GLU A 1 81 ? 18.535 -5.819 -31.740 1.00 67.75 81 GLU A C 1
ATOM 675 O O . GLU A 1 81 ? 19.164 -6.329 -30.814 1.00 67.75 81 GLU A O 1
ATOM 680 N N . LEU A 1 82 ? 17.317 -6.246 -32.070 1.00 68.62 82 LEU A N 1
ATOM 681 C CA . LEU A 1 82 ? 16.675 -7.359 -31.384 1.00 68.62 82 LEU A CA 1
ATOM 682 C C . LEU A 1 82 ? 17.170 -8.678 -31.973 1.00 68.62 82 LEU A C 1
ATOM 684 O O . LEU A 1 82 ? 16.758 -9.076 -33.062 1.00 68.62 82 LEU A O 1
ATOM 688 N N . THR A 1 83 ? 17.991 -9.398 -31.215 1.00 72.69 83 THR A N 1
ATOM 689 C CA . THR A 1 83 ? 18.244 -10.812 -31.494 1.00 72.69 83 THR A CA 1
ATOM 690 C C . THR A 1 83 ? 17.016 -11.643 -31.107 1.00 72.69 83 THR A C 1
ATOM 692 O O . THR A 1 83 ? 16.211 -11.265 -30.248 1.00 72.69 83 THR A O 1
ATOM 695 N N . LYS A 1 84 ? 16.795 -12.760 -31.805 1.00 80.75 84 LYS A N 1
ATOM 696 C CA . LYS A 1 84 ? 15.723 -13.708 -31.477 1.00 80.75 84 LYS A CA 1
ATOM 697 C C . LYS A 1 84 ? 16.317 -14.815 -30.621 1.00 80.75 84 LYS A C 1
ATOM 699 O O . LYS A 1 84 ? 17.335 -15.390 -30.993 1.00 80.75 84 LYS A O 1
ATOM 704 N N . MET A 1 85 ? 15.676 -15.130 -29.499 1.00 83.00 85 MET A N 1
ATOM 705 C CA . MET A 1 85 ? 16.051 -16.281 -28.682 1.00 83.00 85 MET A CA 1
ATOM 706 C C . MET A 1 85 ? 14.912 -17.293 -28.625 1.00 83.00 85 MET A C 1
ATOM 708 O O . MET A 1 85 ? 13.736 -16.930 -28.548 1.00 83.00 85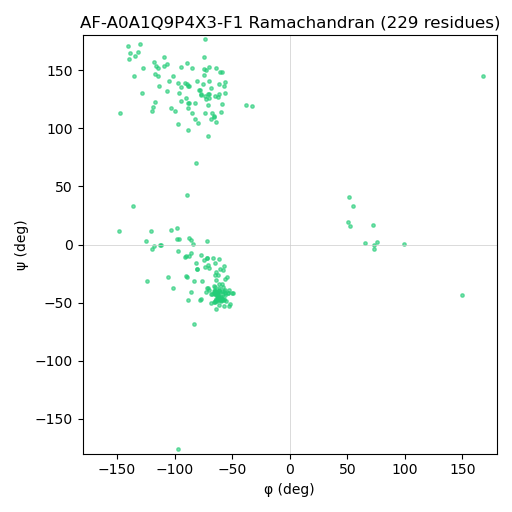 MET A O 1
ATOM 712 N N . GLU A 1 86 ? 15.280 -18.563 -28.548 1.00 89.12 86 GLU A N 1
ATOM 713 C CA . GLU A 1 86 ? 14.346 -19.652 -28.312 1.00 89.12 86 GLU A CA 1
ATOM 714 C C . GLU A 1 86 ? 13.924 -19.720 -26.843 1.00 89.12 86 GLU A C 1
ATOM 716 O O . GLU A 1 86 ? 14.744 -19.724 -25.915 1.00 89.12 86 GLU A O 1
ATOM 721 N N . ARG A 1 87 ? 12.613 -19.786 -26.611 1.00 88.00 87 ARG A N 1
ATOM 722 C CA . ARG A 1 87 ? 12.034 -19.966 -25.281 1.00 88.00 87 ARG A CA 1
ATOM 723 C C . ARG A 1 87 ? 10.923 -20.992 -25.305 1.00 88.00 87 ARG A C 1
ATOM 725 O O . ARG A 1 87 ? 10.127 -21.061 -26.231 1.00 88.00 87 ARG A O 1
ATOM 732 N N . LYS A 1 88 ? 10.839 -21.744 -24.212 1.00 91.00 88 LYS A N 1
ATOM 733 C CA . LYS A 1 88 ? 9.753 -22.686 -23.957 1.00 91.00 88 LYS A CA 1
ATOM 734 C C . LYS A 1 88 ? 8.469 -21.920 -23.652 1.00 91.00 88 LYS A C 1
ATOM 736 O O . LYS A 1 88 ? 8.470 -21.054 -22.774 1.00 91.00 88 LYS A O 1
ATOM 741 N N . ALA A 1 89 ? 7.392 -22.268 -24.338 1.00 92.44 89 ALA A N 1
ATOM 742 C CA . ALA A 1 89 ? 6.081 -21.667 -24.165 1.00 92.44 89 ALA A CA 1
ATOM 743 C C . ALA A 1 89 ? 4.972 -22.719 -24.092 1.00 92.44 89 ALA A C 1
ATOM 745 O O . ALA A 1 89 ? 5.135 -23.886 -24.457 1.00 92.44 89 ALA A O 1
ATOM 746 N N . CYS A 1 90 ? 3.830 -22.291 -23.567 1.00 92.25 90 CYS A N 1
ATOM 747 C CA . CYS A 1 90 ? 2.618 -23.092 -23.554 1.00 92.25 90 CYS A CA 1
ATOM 748 C C . CYS A 1 90 ? 2.055 -23.216 -24.980 1.00 92.25 90 CYS A C 1
ATOM 750 O O . CYS A 1 90 ? 1.734 -22.180 -25.551 1.00 92.25 90 CYS A O 1
ATOM 752 N N . PRO A 1 91 ? 1.809 -24.428 -25.511 1.00 93.12 91 PRO A N 1
ATOM 753 C CA . PRO A 1 91 ? 1.241 -24.618 -26.851 1.00 93.12 91 PRO A CA 1
ATOM 754 C C . PRO A 1 91 ? -0.191 -24.091 -27.007 1.00 93.12 91 PRO A C 1
ATOM 756 O O . PRO A 1 91 ? -0.681 -23.960 -28.117 1.00 93.12 91 PRO A O 1
ATOM 759 N N . LYS A 1 92 ? -0.893 -23.821 -25.900 1.00 92.62 92 LYS A N 1
ATOM 760 C CA . LYS A 1 92 ? -2.287 -23.353 -25.922 1.00 92.62 92 LYS A CA 1
ATOM 761 C C . LYS A 1 92 ? -2.414 -21.829 -25.976 1.00 92.62 92 LYS A C 1
ATOM 763 O O . LYS A 1 92 ? -3.453 -21.322 -26.378 1.00 92.62 92 LYS A O 1
ATOM 768 N N . CYS A 1 93 ? -1.434 -21.090 -25.458 1.00 91.69 93 CYS A N 1
ATOM 769 C CA . CYS A 1 93 ? -1.577 -19.641 -25.259 1.00 91.69 93 CYS A CA 1
ATOM 770 C C . CYS A 1 93 ? -0.274 -18.847 -25.393 1.00 91.69 93 CYS A C 1
ATOM 772 O O . CYS A 1 93 ? -0.212 -17.704 -24.924 1.00 91.69 93 CYS A O 1
ATOM 774 N N . ASP A 1 94 ? 0.775 -19.494 -25.905 1.00 90.81 94 ASP A N 1
ATOM 775 C CA . ASP A 1 94 ? 2.129 -18.977 -26.148 1.00 90.81 94 ASP A CA 1
ATOM 776 C C . ASP A 1 94 ? 2.799 -18.309 -24.941 1.00 90.81 94 ASP A C 1
ATOM 778 O O . ASP A 1 94 ? 3.800 -17.601 -25.034 1.00 90.81 94 ASP A O 1
ATOM 782 N N . SER A 1 95 ? 2.260 -18.549 -23.747 1.00 90.88 95 SER A N 1
ATOM 783 C CA . SER A 1 95 ? 2.785 -17.987 -22.514 1.00 90.88 95 SER A CA 1
ATOM 784 C C . SER A 1 95 ? 4.126 -18.613 -22.167 1.00 90.88 95 SER A C 1
ATOM 786 O O . SER A 1 95 ? 4.216 -19.831 -22.027 1.00 90.88 95 SER A O 1
ATOM 788 N N . LEU A 1 96 ? 5.120 -17.768 -21.886 1.00 90.19 96 LEU A N 1
ATOM 789 C CA . LEU A 1 96 ? 6.427 -18.157 -21.340 1.00 90.19 96 LEU A CA 1
ATOM 790 C C . LEU A 1 96 ? 6.371 -18.603 -19.869 1.00 90.19 96 LEU A C 1
ATOM 792 O O . LEU A 1 96 ? 7.356 -19.102 -19.331 1.00 90.19 96 LEU A O 1
ATOM 796 N N . ASN A 1 97 ? 5.240 -18.378 -19.194 1.00 91.50 97 ASN A N 1
ATOM 797 C CA . ASN A 1 97 ? 5.043 -18.723 -17.787 1.00 91.50 97 ASN A CA 1
ATOM 798 C C . ASN A 1 97 ? 4.681 -20.214 -17.642 1.00 91.50 97 ASN A C 1
ATOM 800 O O . ASN A 1 97 ? 3.519 -20.565 -17.399 1.00 91.50 97 ASN A O 1
ATOM 804 N N . VAL A 1 98 ? 5.670 -21.071 -17.909 1.00 89.88 98 VAL A N 1
ATOM 805 C CA . VAL A 1 98 ? 5.581 -22.535 -17.900 1.00 89.88 98 VAL A CA 1
ATOM 806 C C . VAL A 1 98 ? 6.498 -23.093 -16.817 1.00 89.88 98 VAL A C 1
ATOM 808 O O . VAL A 1 98 ? 7.705 -22.872 -16.856 1.00 89.88 98 VAL A O 1
ATOM 811 N N . ASP A 1 99 ? 5.925 -23.859 -15.894 1.00 85.38 99 ASP A N 1
ATOM 812 C CA . ASP A 1 99 ? 6.651 -24.539 -14.823 1.00 85.38 99 ASP A CA 1
ATOM 813 C C . ASP A 1 99 ? 6.733 -26.046 -15.078 1.00 85.38 99 ASP A C 1
ATOM 815 O O . ASP A 1 99 ? 5.866 -26.641 -15.723 1.00 85.38 99 ASP A O 1
ATOM 819 N N . PHE A 1 100 ? 7.746 -26.687 -14.493 1.00 79.56 100 PHE A N 1
ATOM 820 C CA . PHE A 1 100 ? 7.770 -28.140 -14.359 1.00 79.56 100 PHE A CA 1
ATOM 821 C C . PHE A 1 10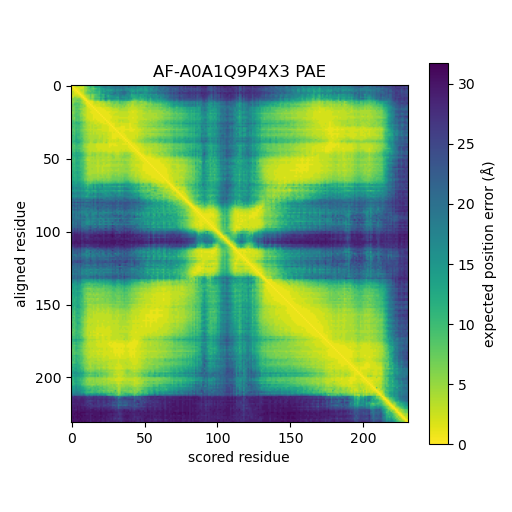0 ? 6.772 -28.583 -13.288 1.00 79.56 100 PHE A C 1
ATOM 823 O O . PHE A 1 100 ? 6.862 -28.173 -12.128 1.00 79.56 100 PHE A O 1
ATOM 830 N N . ALA A 1 101 ? 5.861 -29.482 -13.650 1.00 68.25 101 ALA A N 1
ATOM 831 C CA . ALA A 1 101 ? 5.028 -30.165 -12.677 1.00 68.25 101 ALA A CA 1
ATOM 832 C C . ALA A 1 101 ? 5.829 -31.310 -12.048 1.00 68.25 101 ALA A C 1
ATOM 834 O O . ALA A 1 101 ? 6.023 -32.357 -12.660 1.00 68.25 101 ALA A O 1
ATOM 835 N N . LYS A 1 102 ? 6.294 -31.132 -10.808 1.00 58.88 102 LYS A N 1
ATOM 836 C CA . LYS A 1 102 ? 6.718 -32.258 -9.964 1.00 58.88 102 LYS A CA 1
ATOM 837 C C . LYS A 1 102 ? 5.486 -32.759 -9.207 1.00 58.88 102 LYS A C 1
ATOM 839 O O . LYS A 1 102 ? 5.133 -32.152 -8.196 1.00 58.88 102 LYS A O 1
ATOM 844 N N . LYS A 1 103 ? 4.812 -33.829 -9.649 1.00 56.94 103 LYS A N 1
ATOM 845 C CA . LYS A 1 103 ? 3.870 -34.512 -8.741 1.00 56.94 103 LYS A CA 1
ATOM 846 C C . LYS A 1 103 ? 4.675 -35.402 -7.791 1.00 56.94 103 LYS A C 1
ATOM 848 O O . LYS A 1 103 ? 5.577 -36.124 -8.214 1.00 56.94 103 LYS A O 1
ATOM 853 N N . ARG A 1 104 ? 4.366 -35.339 -6.490 1.00 46.44 104 ARG A N 1
ATOM 854 C CA . ARG A 1 104 ? 4.854 -36.325 -5.511 1.00 46.44 104 ARG A CA 1
ATOM 855 C C . ARG A 1 104 ? 4.355 -37.703 -5.956 1.00 46.44 104 ARG A C 1
ATOM 857 O O . ARG A 1 104 ? 3.151 -37.880 -6.087 1.00 46.44 104 ARG A O 1
ATOM 864 N N . GLY A 1 105 ? 5.271 -38.639 -6.200 1.00 54.97 105 GLY A N 1
ATOM 865 C CA . GLY A 1 105 ? 4.947 -40.022 -6.569 1.00 54.97 105 GLY A CA 1
ATOM 866 C C . GLY A 1 105 ? 5.012 -40.360 -8.063 1.00 54.97 105 GLY A C 1
ATOM 867 O O . GLY A 1 105 ? 4.788 -41.517 -8.409 1.00 54.97 105 GLY A O 1
ATOM 868 N N . ASP A 1 106 ? 5.352 -39.417 -8.952 1.00 54.38 106 ASP A N 1
ATOM 869 C CA . ASP A 1 106 ? 5.549 -39.754 -10.368 1.00 54.38 106 ASP A CA 1
ATOM 870 C C . ASP A 1 106 ? 6.796 -40.645 -10.534 1.00 54.38 106 ASP A C 1
ATOM 872 O O . ASP A 1 106 ? 7.937 -40.224 -10.311 1.00 54.38 106 ASP A O 1
ATOM 876 N N . LYS A 1 107 ? 6.558 -41.901 -10.935 1.00 52.72 107 LYS A N 1
ATOM 877 C CA . LYS A 1 107 ? 7.588 -42.843 -11.384 1.00 52.72 107 LYS A CA 1
ATOM 878 C C . LYS A 1 107 ? 8.360 -42.219 -12.558 1.00 52.72 107 LYS A C 1
ATOM 880 O O . LYS A 1 107 ? 7.778 -41.592 -13.440 1.00 52.72 107 LYS A O 1
ATOM 885 N N . LYS A 1 108 ? 9.685 -42.374 -12.515 1.00 49.97 108 LYS A N 1
ATOM 886 C CA . LYS A 1 108 ? 10.695 -41.867 -13.462 1.00 49.97 108 LYS A CA 1
ATOM 887 C C . LYS A 1 108 ? 10.188 -41.804 -14.919 1.00 49.97 108 LYS A C 1
ATOM 889 O O . LYS A 1 108 ? 9.910 -42.846 -15.497 1.00 49.97 108 LYS A O 1
ATOM 894 N N . GLY A 1 109 ? 10.157 -40.612 -15.532 1.00 52.97 109 GLY A N 1
ATOM 895 C CA . GLY A 1 109 ? 10.250 -40.504 -17.000 1.00 52.97 109 GLY A CA 1
ATOM 896 C C . GLY A 1 109 ? 9.540 -39.333 -17.685 1.00 52.97 109 GLY A C 1
ATOM 897 O O . GLY A 1 109 ? 10.134 -38.704 -18.556 1.00 52.97 109 GLY A O 1
ATOM 898 N N . ILE A 1 110 ? 8.302 -38.991 -17.312 1.00 55.25 110 ILE A N 1
ATOM 899 C CA . ILE A 1 110 ? 7.497 -38.044 -18.112 1.00 55.25 110 ILE A CA 1
ATOM 900 C C . ILE A 1 110 ? 7.597 -36.626 -17.532 1.00 55.25 110 ILE A C 1
ATOM 902 O O . ILE A 1 110 ? 6.970 -36.299 -16.525 1.00 55.25 110 ILE A O 1
ATOM 906 N N . LYS A 1 111 ? 8.389 -35.761 -18.179 1.00 59.44 111 LYS A N 1
ATOM 907 C CA . LYS A 1 111 ? 8.509 -34.331 -17.837 1.00 59.44 111 LYS A CA 1
ATOM 908 C C . LYS A 1 111 ? 7.223 -33.590 -18.231 1.00 59.44 111 LYS A C 1
ATOM 910 O O . LYS A 1 111 ? 7.089 -33.145 -19.367 1.00 59.44 111 LYS A O 1
ATOM 915 N N . ARG A 1 112 ? 6.277 -33.452 -17.299 1.00 73.12 112 ARG A N 1
ATOM 916 C CA . ARG A 1 112 ? 5.012 -32.725 -17.514 1.00 73.12 112 ARG A CA 1
ATOM 917 C C . ARG A 1 112 ? 5.169 -31.238 -17.169 1.00 73.12 112 ARG A C 1
ATOM 919 O O . ARG A 1 112 ? 5.796 -30.900 -16.163 1.00 73.12 112 ARG A O 1
ATOM 926 N N . HIS A 1 113 ? 4.603 -30.355 -17.992 1.00 85.50 113 HIS A N 1
ATOM 927 C CA . HIS A 1 113 ? 4.625 -28.903 -17.777 1.00 85.50 113 HIS A CA 1
ATOM 928 C C . HIS A 1 113 ? 3.241 -28.366 -17.401 1.00 85.50 113 HIS A C 1
ATOM 930 O O . HIS A 1 113 ? 2.226 -28.955 -17.769 1.00 85.50 113 HIS A O 1
ATOM 936 N N . VAL A 1 114 ? 3.207 -27.245 -16.673 1.00 87.50 114 VAL A N 1
ATOM 937 C CA . VAL A 1 114 ? 1.984 -26.505 -16.318 1.00 87.50 114 VAL A CA 1
ATOM 938 C C . VAL A 1 114 ? 2.157 -25.037 -16.686 1.00 87.50 114 VAL A C 1
ATOM 940 O O . VAL A 1 114 ? 3.139 -24.396 -16.314 1.00 87.50 114 VAL A O 1
ATOM 943 N N . CYS A 1 115 ? 1.179 -24.475 -17.388 1.00 90.69 115 CYS A N 1
ATOM 944 C CA . CYS A 1 115 ? 1.127 -23.063 -17.715 1.00 90.69 115 CYS A CA 1
ATOM 945 C C . CYS A 1 115 ? 0.421 -22.290 -16.599 1.00 90.69 115 CYS A C 1
ATOM 947 O O . CYS A 1 115 ? -0.780 -22.447 -16.383 1.00 90.69 115 CYS A O 1
ATOM 949 N N . ARG A 1 116 ? 1.127 -21.366 -15.945 1.00 89.25 116 ARG A N 1
ATOM 950 C CA . ARG A 1 116 ? 0.554 -20.527 -14.876 1.00 89.25 116 ARG A CA 1
ATOM 951 C C . ARG A 1 116 ? -0.446 -19.487 -15.368 1.00 89.25 116 ARG A C 1
ATOM 953 O O . ARG A 1 116 ? -1.235 -18.993 -14.573 1.00 89.25 116 ARG A O 1
ATOM 960 N N . LYS A 1 117 ? -0.408 -19.138 -16.658 1.00 90.50 117 LYS A N 1
ATOM 961 C CA . LYS A 1 117 ? -1.321 -18.148 -17.250 1.00 90.50 117 LYS A CA 1
ATOM 962 C C . LYS A 1 117 ? -2.713 -18.728 -17.497 1.00 90.50 117 LYS A C 1
ATOM 964 O O . LYS A 1 117 ? -3.696 -18.076 -17.182 1.00 90.50 117 LYS A O 1
ATOM 969 N N . CYS A 1 118 ? -2.792 -19.920 -18.090 1.00 89.75 118 CYS A N 1
ATOM 970 C CA . CYS A 1 118 ? -4.060 -20.504 -18.549 1.00 89.75 118 CYS A CA 1
ATOM 971 C C . CYS A 1 118 ? -4.440 -21.820 -17.857 1.00 89.75 118 CYS A C 1
ATOM 973 O O . CYS A 1 118 ? -5.473 -22.392 -18.184 1.00 89.75 118 CYS A O 1
ATOM 975 N N . GLY A 1 119 ? -3.601 -22.329 -16.951 1.00 86.75 119 GLY A N 1
ATOM 976 C CA . GLY A 1 119 ? -3.847 -23.579 -16.234 1.00 86.75 119 GLY A CA 1
ATOM 977 C C . GLY A 1 119 ? -3.676 -24.850 -17.068 1.00 86.75 119 GLY A C 1
ATOM 978 O O . GLY A 1 119 ? -3.837 -25.929 -16.516 1.00 86.75 119 GLY A O 1
ATOM 979 N N . HIS A 1 120 ? -3.334 -24.750 -18.359 1.00 86.94 120 HIS A N 1
ATOM 980 C CA . HIS A 1 120 ? -3.033 -25.916 -19.194 1.00 86.94 120 HIS A CA 1
ATOM 981 C C . HIS A 1 120 ? -1.915 -26.742 -18.551 1.00 86.94 120 HIS A C 1
ATOM 983 O O . HIS A 1 120 ? -0.895 -26.171 -18.163 1.00 86.94 120 HIS A O 1
ATOM 989 N N . ASP A 1 121 ? -2.098 -28.050 -18.425 1.00 87.50 121 ASP A N 1
ATOM 990 C CA . ASP A 1 121 ? -1.155 -28.967 -17.796 1.00 87.50 121 ASP A CA 1
ATOM 991 C C . ASP A 1 121 ? -0.870 -30.191 -18.678 1.00 87.50 121 ASP A C 1
ATOM 993 O O . ASP A 1 121 ? -1.455 -30.362 -19.742 1.00 87.50 121 ASP A O 1
ATOM 997 N N . ASN A 1 122 ? 0.092 -31.015 -18.255 1.00 85.19 122 ASN A N 1
ATOM 998 C CA . ASN A 1 122 ? 0.473 -32.273 -18.910 1.00 85.19 122 ASN A CA 1
ATOM 999 C C . ASN A 1 122 ? 0.850 -32.145 -20.397 1.00 85.19 122 ASN A C 1
ATOM 1001 O O . ASN A 1 122 ? 0.661 -33.081 -21.165 1.00 85.19 122 ASN A O 1
ATOM 1005 N N . PHE A 1 123 ? 1.449 -31.018 -20.788 1.00 83.94 123 PHE A N 1
ATOM 1006 C CA . PHE A 1 123 ? 1.882 -30.772 -22.164 1.00 83.94 123 PHE A CA 1
ATOM 1007 C C . PHE A 1 123 ? 3.411 -30.791 -22.331 1.00 83.94 123 PHE A C 1
ATOM 1009 O O . PHE A 1 123 ? 4.179 -30.609 -21.373 1.00 83.94 123 PHE A O 1
ATOM 1016 N N . ILE A 1 124 ? 3.846 -30.968 -23.582 1.00 83.44 124 ILE A N 1
ATOM 1017 C CA . ILE A 1 124 ? 5.210 -30.683 -24.045 1.00 83.44 124 ILE A CA 1
ATOM 1018 C C . ILE A 1 124 ? 5.234 -29.227 -24.512 1.00 83.44 124 ILE A C 1
ATOM 1020 O O . ILE A 1 124 ? 4.376 -28.809 -25.287 1.00 83.44 124 ILE A O 1
ATOM 1024 N N . PHE A 1 125 ? 6.164 -28.429 -23.983 1.00 84.81 125 PHE A N 1
ATOM 1025 C CA . PHE A 1 125 ? 6.299 -27.031 -24.391 1.00 84.81 125 PHE A CA 1
ATOM 1026 C C . PHE A 1 125 ? 6.609 -26.935 -25.885 1.00 84.81 125 PHE A C 1
ATOM 1028 O O . PHE A 1 125 ? 7.320 -27.773 -26.434 1.00 84.81 125 PHE A O 1
ATOM 1035 N N . ILE A 1 126 ? 6.139 -25.865 -26.511 1.00 87.81 126 ILE A N 1
ATOM 1036 C CA . ILE A 1 126 ? 6.637 -25.454 -27.824 1.00 87.81 126 ILE A CA 1
ATOM 1037 C C . ILE A 1 126 ? 7.822 -24.513 -27.638 1.00 87.81 126 ILE A C 1
ATOM 1039 O O . ILE A 1 126 ? 7.968 -23.882 -26.585 1.00 87.81 126 ILE A O 1
ATOM 1043 N N . ILE A 1 127 ? 8.681 -24.431 -28.646 1.00 89.38 127 ILE A N 1
ATOM 1044 C CA . ILE A 1 127 ? 9.727 -23.417 -28.712 1.00 89.38 127 ILE A CA 1
ATOM 1045 C C . ILE A 1 127 ? 9.177 -22.255 -29.529 1.00 89.38 127 ILE A C 1
ATOM 1047 O O . ILE A 1 127 ? 8.750 -22.443 -30.663 1.00 89.38 127 ILE A O 1
ATOM 1051 N N . ILE A 1 128 ? 9.180 -21.062 -28.944 1.00 87.38 128 ILE A N 1
ATOM 1052 C CA . ILE A 1 128 ? 8.874 -19.822 -29.655 1.00 87.38 128 ILE A CA 1
ATOM 1053 C C . ILE A 1 128 ? 10.118 -18.943 -29.697 1.00 87.38 128 ILE A C 1
ATOM 1055 O O . ILE A 1 128 ? 10.903 -18.905 -28.745 1.00 87.38 128 ILE A O 1
ATOM 1059 N N . LEU A 1 129 ? 10.281 -18.218 -30.800 1.00 83.56 129 LEU A N 1
ATOM 1060 C CA . LEU A 1 129 ? 11.290 -17.177 -30.925 1.00 83.56 129 LEU A CA 1
ATOM 1061 C C . LEU A 1 129 ? 10.727 -15.889 -30.342 1.00 83.56 129 LEU A C 1
ATOM 1063 O O . LEU A 1 129 ? 9.789 -15.312 -30.891 1.00 83.56 129 LEU A O 1
ATOM 1067 N N . ILE A 1 130 ? 11.304 -15.432 -29.235 1.00 80.06 130 ILE A N 1
ATOM 1068 C CA . ILE A 1 130 ? 10.988 -14.110 -28.702 1.00 80.06 130 ILE A CA 1
ATOM 1069 C C . ILE A 1 130 ? 12.101 -13.130 -29.064 1.00 80.06 130 ILE A C 1
ATOM 1071 O O . ILE A 1 130 ? 13.274 -13.518 -29.060 1.00 80.06 130 ILE A O 1
ATOM 1075 N N . PRO A 1 131 ? 11.766 -11.858 -29.333 1.00 71.06 131 PRO A N 1
ATOM 1076 C CA . PRO A 1 131 ? 12.762 -10.804 -29.340 1.00 71.06 131 PRO A CA 1
ATOM 1077 C C . PRO A 1 131 ? 13.397 -10.759 -27.950 1.00 71.06 131 PRO A C 1
ATOM 1079 O O . PRO A 1 131 ? 12.726 -10.491 -26.948 1.00 71.06 131 PRO A O 1
ATOM 1082 N N . TYR A 1 132 ? 14.676 -11.080 -27.875 1.00 68.50 132 TYR A N 1
ATOM 1083 C CA . TYR A 1 132 ? 15.446 -11.030 -26.651 1.00 68.50 132 TYR A CA 1
ATOM 1084 C C . TYR A 1 132 ? 16.857 -10.657 -27.011 1.00 68.50 132 TYR A C 1
ATOM 1086 O O . TYR A 1 132 ? 17.588 -11.456 -27.579 1.00 68.50 132 TYR A O 1
ATOM 1094 N N . ASP A 1 133 ? 17.242 -9.474 -26.575 1.00 71.50 133 ASP A N 1
ATOM 1095 C CA . ASP A 1 133 ? 18.631 -9.102 -26.552 1.00 71.50 133 ASP A CA 1
ATOM 1096 C C . ASP A 1 133 ? 19.031 -8.817 -25.101 1.00 71.50 133 ASP A C 1
ATOM 1098 O O . ASP A 1 133 ? 18.467 -7.955 -24.413 1.00 71.50 133 ASP A O 1
ATOM 1102 N N . ARG A 1 134 ? 19.989 -9.610 -24.609 1.00 73.62 134 ARG A N 1
ATOM 1103 C CA . ARG A 1 134 ? 20.564 -9.439 -23.273 1.00 73.62 134 ARG A CA 1
ATOM 1104 C C . ARG A 1 134 ? 21.168 -8.043 -23.149 1.00 73.62 134 ARG A C 1
ATOM 1106 O O . ARG A 1 134 ? 21.055 -7.438 -22.080 1.00 73.62 134 ARG A O 1
ATOM 1113 N N . ASP A 1 135 ? 21.771 -7.534 -24.215 1.00 75.06 135 ASP A N 1
ATOM 1114 C CA . ASP A 1 135 ? 22.443 -6.242 -24.197 1.00 75.06 135 ASP A CA 1
ATOM 1115 C C . ASP A 1 135 ? 21.440 -5.086 -24.233 1.00 75.06 135 ASP A C 1
ATOM 1117 O O . ASP A 1 135 ? 21.617 -4.106 -23.515 1.00 75.06 135 ASP A O 1
ATOM 1121 N N . SER A 1 136 ? 20.289 -5.266 -24.876 1.00 73.56 136 SER A N 1
ATOM 1122 C CA . SER A 1 136 ? 19.132 -4.368 -24.791 1.00 73.56 136 SER A CA 1
ATOM 1123 C C . SER A 1 136 ? 18.529 -4.300 -23.400 1.00 73.56 136 SER A C 1
ATOM 1125 O O . SER A 1 136 ? 18.197 -3.216 -22.919 1.00 73.56 136 SER A O 1
ATOM 1127 N N . GLN A 1 137 ? 18.402 -5.441 -22.717 1.00 79.81 137 GLN A N 1
ATOM 1128 C CA . GLN A 1 137 ? 17.924 -5.465 -21.332 1.00 79.81 137 GLN A CA 1
ATOM 1129 C C . GLN A 1 137 ? 18.914 -4.768 -20.393 1.00 79.81 137 GLN A C 1
ATOM 1131 O O . GLN A 1 137 ? 18.501 -3.982 -19.532 1.00 79.81 137 GLN A O 1
ATOM 1136 N N . LYS A 1 138 ? 20.222 -4.994 -20.581 1.00 84.75 138 LYS A N 1
ATOM 1137 C CA . LYS A 1 138 ? 21.268 -4.256 -19.857 1.00 84.75 138 LYS A CA 1
ATOM 1138 C C . LYS A 1 138 ? 21.211 -2.764 -20.169 1.00 84.75 138 LYS A C 1
ATOM 1140 O O . LYS A 1 138 ? 21.226 -1.969 -19.239 1.00 84.75 138 LYS A O 1
ATOM 1145 N N . LEU A 1 139 ? 21.086 -2.373 -21.436 1.00 83.75 139 LEU A N 1
ATOM 1146 C CA . LEU A 1 139 ? 21.019 -0.975 -21.855 1.00 83.75 139 LEU A CA 1
ATOM 1147 C C . LEU A 1 139 ? 19.790 -0.279 -21.268 1.00 83.75 139 LEU A C 1
ATOM 1149 O O . LEU A 1 139 ? 19.920 0.806 -20.708 1.00 83.75 139 LEU A O 1
ATOM 1153 N N . LEU A 1 140 ? 18.615 -0.910 -21.327 1.00 84.06 140 LEU A N 1
ATOM 1154 C CA . LEU A 1 140 ? 17.401 -0.388 -20.704 1.00 84.06 140 LEU A CA 1
ATOM 1155 C C . LEU A 1 140 ? 17.560 -0.268 -19.183 1.00 84.06 140 LEU A C 1
ATOM 1157 O O . LEU A 1 140 ? 17.123 0.721 -18.600 1.00 84.06 140 LEU A O 1
ATOM 1161 N N . THR A 1 141 ? 18.219 -1.236 -18.542 1.00 88.75 141 THR A N 1
ATOM 1162 C CA . THR A 1 141 ? 18.546 -1.174 -17.109 1.00 88.75 141 THR A CA 1
ATOM 1163 C C . THR A 1 141 ? 19.473 0.002 -16.805 1.00 88.75 141 THR A C 1
ATOM 1165 O O . THR A 1 141 ? 19.181 0.789 -15.908 1.00 88.75 141 THR A O 1
ATOM 1168 N N . THR A 1 142 ? 20.527 0.193 -17.598 1.00 90.19 142 THR A N 1
ATOM 1169 C CA . THR A 1 142 ? 21.458 1.322 -17.481 1.00 90.19 142 THR A CA 1
ATOM 1170 C C . THR A 1 142 ? 20.750 2.658 -17.689 1.00 90.19 142 THR A C 1
ATOM 1172 O O . THR A 1 142 ? 20.943 3.579 -16.904 1.00 90.19 142 THR A O 1
ATOM 1175 N N . ILE A 1 143 ? 19.890 2.770 -18.704 1.00 89.19 143 ILE A N 1
ATOM 1176 C CA . ILE A 1 143 ? 19.094 3.976 -18.968 1.00 89.19 143 ILE A CA 1
ATOM 1177 C C . ILE A 1 143 ? 18.138 4.253 -17.809 1.00 89.19 143 ILE A C 1
ATOM 1179 O O . ILE A 1 143 ? 18.035 5.395 -17.367 1.00 89.19 143 ILE A O 1
ATOM 1183 N N . ASN A 1 144 ? 17.453 3.226 -17.301 1.00 90.88 144 ASN A N 1
ATOM 1184 C CA . ASN A 1 144 ? 16.579 3.371 -16.145 1.00 90.88 144 ASN A CA 1
ATOM 1185 C C . ASN A 1 144 ? 17.375 3.873 -14.942 1.00 90.88 144 ASN A C 1
ATOM 1187 O O . ASN A 1 144 ? 16.960 4.857 -14.347 1.00 90.88 144 ASN A O 1
ATOM 1191 N N . ASN A 1 145 ? 18.526 3.273 -14.633 1.00 92.69 145 ASN A N 1
ATOM 1192 C CA . ASN A 1 145 ? 19.381 3.716 -13.531 1.00 92.69 145 ASN A CA 1
ATOM 1193 C C . ASN A 1 145 ? 19.836 5.169 -13.721 1.00 92.69 145 ASN A C 1
ATOM 1195 O O . ASN A 1 145 ? 19.629 5.970 -12.821 1.00 92.69 145 ASN A O 1
ATOM 1199 N N . GLN A 1 146 ? 20.279 5.556 -14.923 1.00 92.25 146 GLN A N 1
ATOM 1200 C CA . GLN A 1 146 ? 20.608 6.954 -15.244 1.00 92.25 146 GLN A CA 1
ATOM 1201 C C . GLN A 1 146 ? 19.428 7.906 -14.999 1.00 92.25 146 GLN A C 1
ATOM 1203 O O . GLN A 1 146 ? 19.608 8.984 -14.447 1.00 92.25 146 GLN A O 1
ATOM 1208 N N . ILE A 1 147 ? 18.206 7.529 -15.392 1.00 91.44 147 ILE A N 1
ATOM 1209 C CA . ILE A 1 147 ? 17.006 8.326 -15.093 1.00 91.44 147 ILE A CA 1
ATOM 1210 C C . ILE A 1 147 ? 16.777 8.397 -13.579 1.00 91.44 147 ILE A C 1
ATOM 1212 O O . ILE A 1 147 ? 16.386 9.441 -13.063 1.00 91.44 147 ILE A O 1
ATOM 1216 N N . LEU A 1 148 ? 16.954 7.296 -12.855 1.00 92.88 148 LEU A N 1
ATOM 1217 C CA . LEU A 1 148 ? 16.743 7.291 -11.412 1.00 92.88 148 LEU A CA 1
ATOM 1218 C C . LEU A 1 148 ? 17.749 8.177 -10.691 1.00 92.88 148 LEU A C 1
ATOM 1220 O O . LEU A 1 148 ? 17.321 8.911 -9.807 1.00 92.88 148 LEU A O 1
ATOM 1224 N N . ASP A 1 149 ? 19.008 8.165 -11.112 1.00 94.06 149 ASP A N 1
ATOM 1225 C CA . ASP A 1 149 ? 20.072 8.991 -10.545 1.00 94.06 149 ASP A CA 1
ATOM 1226 C C . ASP A 1 149 ? 19.829 10.476 -10.866 1.00 94.06 149 ASP A C 1
ATOM 1228 O O . ASP A 1 149 ? 19.733 11.298 -9.953 1.00 94.06 149 ASP A O 1
ATOM 1232 N N . ASP A 1 150 ? 19.568 10.810 -12.140 1.00 92.38 150 ASP A N 1
ATOM 1233 C CA . ASP A 1 150 ? 19.268 12.178 -12.608 1.00 92.38 150 ASP A CA 1
ATOM 1234 C C . ASP A 1 150 ? 18.075 12.817 -11.867 1.00 92.38 150 ASP A C 1
ATOM 1236 O O . ASP A 1 150 ? 17.965 14.042 -11.757 1.00 92.38 150 ASP A O 1
ATOM 1240 N N . TYR A 1 151 ? 17.122 11.996 -11.413 1.00 94.06 151 TYR A N 1
ATOM 1241 C CA . TYR A 1 151 ? 15.857 12.451 -10.837 1.00 94.06 151 TYR A CA 1
ATOM 1242 C C . TYR A 1 151 ? 15.635 11.995 -9.391 1.00 94.06 151 TYR A C 1
ATOM 1244 O O . TYR A 1 151 ? 14.527 12.179 -8.878 1.00 94.06 151 TYR A O 1
ATOM 1252 N N . GLN A 1 152 ? 16.650 11.451 -8.712 1.00 94.62 152 GLN A N 1
ATOM 1253 C CA . GLN A 1 152 ? 16.492 10.844 -7.387 1.00 94.62 152 GLN A CA 1
ATOM 1254 C C . GLN A 1 152 ? 15.903 11.826 -6.373 1.00 94.62 152 GLN A C 1
ATOM 1256 O O . GLN A 1 152 ? 14.930 11.485 -5.701 1.00 94.62 152 GLN A O 1
ATOM 1261 N N . GLY A 1 153 ? 16.445 13.050 -6.312 1.00 95.38 153 GLY A N 1
ATOM 1262 C CA . GLY A 1 153 ? 15.948 14.109 -5.427 1.00 95.38 153 GLY A CA 1
ATOM 1263 C C . GLY A 1 153 ? 14.470 14.406 -5.679 1.00 95.38 153 GLY A C 1
ATOM 1264 O O . GLY A 1 153 ? 13.647 14.237 -4.791 1.00 95.38 153 GLY A O 1
ATOM 1265 N N . LYS A 1 154 ? 14.096 14.677 -6.937 1.00 96.25 154 LYS A N 1
ATOM 1266 C CA . LYS A 1 154 ? 12.703 14.982 -7.316 1.00 96.25 154 LYS A CA 1
ATOM 1267 C C . LYS A 1 154 ? 11.735 13.829 -7.034 1.00 96.25 154 LYS A C 1
ATOM 1269 O O . LYS A 1 154 ? 10.595 14.063 -6.643 1.00 96.25 154 LYS A O 1
ATOM 1274 N N . ILE A 1 155 ? 12.170 12.585 -7.248 1.00 95.06 155 ILE A N 1
ATOM 1275 C CA . ILE A 1 155 ? 11.376 11.390 -6.927 1.00 95.06 155 ILE A CA 1
ATOM 1276 C C . ILE A 1 155 ? 11.159 11.294 -5.416 1.00 95.06 155 ILE A C 1
ATOM 1278 O O . ILE A 1 155 ? 10.056 10.958 -4.979 1.00 95.06 155 ILE A O 1
ATOM 1282 N N . LEU A 1 156 ? 12.203 11.558 -4.627 1.00 96.06 156 LEU A N 1
ATOM 1283 C CA . LEU A 1 156 ? 12.141 11.499 -3.174 1.00 96.06 156 LEU A CA 1
ATOM 1284 C C . LEU A 1 156 ? 11.263 12.619 -2.608 1.00 96.06 156 LEU A C 1
ATOM 1286 O O . LEU A 1 156 ? 10.429 12.337 -1.751 1.00 96.06 156 LEU A O 1
ATOM 1290 N N . ASP A 1 157 ? 11.390 13.835 -3.132 1.00 97.19 157 ASP A N 1
ATOM 1291 C CA . ASP A 1 157 ? 10.584 14.993 -2.742 1.00 97.19 157 ASP A CA 1
ATOM 1292 C C . ASP A 1 157 ? 9.097 14.744 -3.021 1.00 97.19 157 ASP A C 1
ATOM 1294 O O . ASP A 1 157 ? 8.289 14.782 -2.093 1.00 97.19 157 ASP A O 1
ATOM 1298 N N . GLU A 1 158 ? 8.728 14.341 -4.248 1.00 97.50 158 GLU A N 1
ATOM 1299 C CA . GLU A 1 158 ? 7.328 14.024 -4.585 1.00 97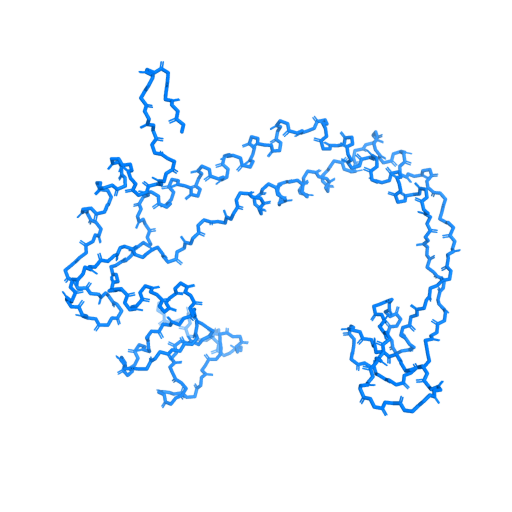.50 158 GLU A CA 1
ATOM 1300 C C . GLU A 1 158 ? 6.794 12.867 -3.712 1.00 97.50 158 GLU A C 1
ATOM 1302 O O . GLU A 1 158 ? 5.662 12.906 -3.219 1.00 97.50 158 GLU A O 1
ATOM 1307 N N . ALA A 1 159 ? 7.604 11.828 -3.466 1.00 96.75 159 ALA A N 1
ATOM 1308 C CA . ALA A 1 159 ? 7.204 10.724 -2.595 1.00 96.75 159 ALA A CA 1
ATOM 1309 C C . ALA A 1 159 ? 7.000 11.172 -1.137 1.00 96.75 159 ALA A C 1
ATOM 1311 O O . ALA A 1 159 ? 6.058 10.713 -0.481 1.00 96.75 159 ALA A O 1
ATOM 1312 N N . ASN A 1 160 ? 7.853 12.066 -0.634 1.00 96.12 160 ASN A N 1
ATOM 1313 C CA . ASN A 1 160 ? 7.758 12.634 0.707 1.00 96.12 160 ASN A CA 1
ATOM 1314 C C . ASN A 1 160 ? 6.532 13.531 0.857 1.00 96.12 160 ASN A C 1
ATOM 1316 O O . ASN A 1 160 ? 5.814 13.385 1.845 1.00 96.12 160 ASN A O 1
ATOM 1320 N N . GLU A 1 161 ? 6.230 14.377 -0.127 1.00 97.00 161 GLU A N 1
ATOM 1321 C CA . GLU A 1 161 ? 5.019 15.204 -0.137 1.00 97.00 161 GLU A CA 1
ATOM 1322 C C . GLU A 1 161 ? 3.750 14.345 -0.073 1.00 97.00 161 GLU A C 1
ATOM 1324 O O . GLU A 1 161 ? 2.850 14.592 0.737 1.00 97.00 161 GLU A O 1
ATOM 1329 N N . ILE A 1 162 ? 3.677 13.287 -0.888 1.00 96.00 162 ILE A N 1
ATOM 1330 C CA . ILE A 1 162 ? 2.545 12.349 -0.871 1.00 96.00 162 ILE A CA 1
ATOM 1331 C C . ILE A 1 162 ? 2.449 11.657 0.495 1.00 96.00 162 ILE A C 1
ATOM 1333 O O . ILE A 1 162 ? 1.365 11.570 1.079 1.00 96.00 162 ILE A O 1
ATOM 1337 N N . ASN A 1 163 ? 3.575 11.186 1.034 1.00 94.62 163 ASN A N 1
ATOM 1338 C CA . ASN A 1 163 ? 3.626 10.554 2.350 1.00 94.62 163 ASN A CA 1
ATOM 1339 C C . ASN A 1 163 ? 3.190 11.516 3.468 1.00 94.62 163 ASN A C 1
ATOM 1341 O O . ASN A 1 163 ? 2.442 11.128 4.366 1.00 94.62 163 ASN A O 1
ATOM 1345 N N . GLN A 1 164 ? 3.592 12.784 3.395 1.00 92.94 164 GLN A N 1
ATOM 1346 C CA . GLN A 1 164 ? 3.194 13.820 4.341 1.00 92.94 164 GLN A CA 1
ATOM 1347 C C . GLN A 1 164 ? 1.688 14.093 4.275 1.00 92.94 164 GLN A C 1
ATOM 1349 O O . GLN A 1 164 ? 1.053 14.196 5.324 1.00 92.94 164 GLN A O 1
ATOM 1354 N N . LYS A 1 165 ? 1.088 14.126 3.076 1.00 94.69 165 LYS A N 1
ATOM 1355 C CA . LYS A 1 165 ? -0.375 14.236 2.906 1.00 94.69 165 LYS A CA 1
ATOM 1356 C C . LYS A 1 165 ? -1.107 13.075 3.584 1.00 94.69 165 LYS A C 1
ATOM 1358 O O . LYS A 1 165 ? -2.039 13.309 4.354 1.00 94.69 165 LYS A O 1
ATOM 1363 N N . PHE A 1 166 ? -0.647 11.838 3.379 1.00 93.44 166 PHE A N 1
ATOM 1364 C CA . PHE A 1 166 ? -1.206 10.661 4.055 1.00 93.44 166 PHE A CA 1
ATOM 1365 C C . PHE A 1 166 ? -1.039 10.718 5.579 1.00 93.44 166 PHE A C 1
ATOM 1367 O O . PHE A 1 166 ? -1.992 10.445 6.309 1.00 93.44 166 PHE A O 1
ATOM 1374 N N . ASN A 1 167 ? 0.134 11.122 6.069 1.00 90.25 167 ASN A N 1
ATOM 1375 C CA . ASN A 1 167 ? 0.387 11.281 7.501 1.00 90.25 167 ASN A CA 1
ATOM 1376 C C . ASN A 1 167 ? -0.491 12.372 8.117 1.00 90.25 167 ASN A C 1
ATOM 1378 O O . ASN A 1 167 ? -1.054 12.173 9.190 1.00 90.25 167 ASN A O 1
ATOM 1382 N N . ASN A 1 168 ? -0.666 13.505 7.438 1.00 91.62 168 ASN A N 1
ATOM 1383 C CA . ASN A 1 168 ? -1.549 14.573 7.893 1.00 91.62 168 ASN A CA 1
ATOM 1384 C C . ASN A 1 168 ? -3.004 14.107 7.958 1.00 91.62 168 ASN A C 1
ATOM 1386 O O . ASN A 1 168 ? -3.675 14.377 8.953 1.00 91.62 168 ASN A O 1
ATOM 1390 N N . HIS A 1 169 ? -3.470 13.354 6.958 1.00 92.19 169 HIS A N 1
ATOM 1391 C CA . HIS A 1 169 ? -4.799 12.751 6.984 1.00 92.19 169 HIS A CA 1
ATOM 1392 C C . HIS A 1 169 ? -4.953 11.768 8.154 1.00 92.19 169 HIS A C 1
ATOM 1394 O O . HIS A 1 169 ? -5.892 11.893 8.937 1.00 92.19 169 HIS A O 1
ATOM 1400 N N . TYR A 1 170 ? -3.991 10.865 8.356 1.00 91.75 170 TYR A N 1
ATOM 1401 C CA . TYR A 1 170 ? -3.987 9.936 9.490 1.00 91.75 170 TYR A CA 1
ATOM 1402 C C . TYR A 1 170 ? -4.038 10.670 10.843 1.00 91.75 170 TYR A C 1
ATOM 1404 O O . TYR A 1 170 ? -4.865 10.368 11.706 1.00 91.75 170 TYR A O 1
ATOM 1412 N N . MET A 1 171 ? -3.201 11.696 11.012 1.00 91.06 171 MET A N 1
ATOM 1413 C CA . MET A 1 171 ? -3.132 12.507 12.233 1.00 91.06 171 MET A CA 1
ATOM 1414 C C . MET A 1 171 ? -4.351 13.415 12.424 1.00 91.06 171 MET A C 1
ATOM 1416 O O . MET A 1 171 ? -4.594 13.884 13.535 1.00 91.06 171 MET A O 1
ATOM 1420 N N . SER A 1 172 ? -5.135 13.657 11.371 1.00 92.94 172 SER A N 1
ATOM 1421 C CA . SER A 1 172 ? -6.394 14.399 11.462 1.00 92.94 172 SER A CA 1
ATOM 1422 C C . SER A 1 172 ? -7.519 13.585 12.103 1.00 92.94 172 SER A C 1
ATOM 1424 O O . SER A 1 172 ? -8.543 14.167 12.440 1.00 92.94 172 SER A O 1
ATOM 1426 N N . GLY A 1 173 ? -7.371 12.264 12.254 1.00 91.94 173 GLY A N 1
ATOM 1427 C CA . GLY A 1 173 ? -8.436 11.391 12.763 1.00 91.94 173 GLY A CA 1
ATOM 1428 C C . GLY A 1 173 ? -9.671 11.300 11.854 1.00 91.94 173 GLY A C 1
ATOM 1429 O O . GLY A 1 173 ? -10.620 10.601 12.196 1.00 91.94 173 GLY A O 1
ATOM 1430 N N . LYS A 1 174 ? -9.684 11.971 10.692 1.00 92.25 174 LYS A N 1
ATOM 1431 C CA . LYS A 1 174 ? -10.792 11.901 9.734 1.00 92.25 174 LYS A CA 1
ATOM 1432 C C . LYS A 1 174 ? -10.933 10.467 9.222 1.00 92.25 174 LYS A C 1
ATOM 1434 O O . LYS A 1 174 ? -9.962 9.872 8.764 1.00 92.25 174 LYS A O 1
ATOM 1439 N N . GLY A 1 175 ? -12.141 9.912 9.315 1.00 91.69 175 GLY A N 1
ATOM 1440 C CA . GLY A 1 175 ? -12.395 8.507 8.976 1.00 91.69 175 GLY A CA 1
ATOM 1441 C C . GLY A 1 175 ? -11.834 7.507 9.994 1.00 91.69 175 GLY A C 1
ATOM 1442 O O . GLY A 1 175 ? -11.676 6.330 9.666 1.00 91.69 175 GLY A O 1
ATOM 1443 N N . ALA A 1 176 ? -11.503 7.960 11.206 1.00 95.25 176 ALA A N 1
ATOM 1444 C CA . ALA A 1 176 ? -11.235 7.085 12.336 1.00 95.25 176 ALA A CA 1
ATOM 1445 C C . ALA A 1 176 ? -12.497 6.896 13.189 1.00 95.25 176 ALA A C 1
ATOM 1447 O O . ALA A 1 176 ? -13.390 7.741 13.208 1.00 95.25 176 ALA A O 1
ATOM 1448 N N . THR A 1 177 ? -12.581 5.764 13.876 1.00 95.75 177 THR A N 1
ATOM 1449 C CA . THR A 1 177 ? -13.729 5.380 14.700 1.00 95.75 177 THR A CA 1
ATOM 1450 C C . THR A 1 177 ? -13.270 4.708 15.992 1.00 95.75 177 THR A C 1
ATOM 1452 O O . THR A 1 177 ? -12.089 4.401 16.154 1.00 95.75 177 THR A O 1
ATOM 1455 N N . THR A 1 178 ? -14.194 4.474 16.918 1.00 97.88 178 THR A N 1
ATOM 1456 C CA . THR A 1 178 ? -13.894 3.860 18.216 1.00 97.88 178 THR A CA 1
ATOM 1457 C C . THR A 1 178 ? -14.233 2.384 18.199 1.00 97.88 178 THR A C 1
ATOM 1459 O O . THR A 1 178 ? -15.401 2.019 18.099 1.00 97.88 178 THR A O 1
ATOM 1462 N N . PHE A 1 179 ? -13.232 1.517 18.337 1.00 97.62 179 PHE A N 1
ATOM 1463 C CA . PHE A 1 179 ? -13.413 0.068 18.407 1.00 97.62 179 PHE A CA 1
ATOM 1464 C C . PHE A 1 179 ? -13.007 -0.493 19.771 1.00 97.62 179 PHE A C 1
ATOM 1466 O O . PHE A 1 179 ? -12.109 0.017 20.438 1.00 97.62 179 PHE A O 1
ATOM 1473 N N . CYS A 1 180 ? -13.629 -1.602 20.175 1.00 97.56 180 CYS A N 1
ATOM 1474 C CA . CYS A 1 180 ? -13.077 -2.449 21.226 1.00 97.56 180 CYS A CA 1
ATOM 1475 C C . CYS A 1 180 ? -11.884 -3.252 20.679 1.00 97.56 180 CYS A C 1
ATOM 1477 O O . CYS A 1 180 ? -11.754 -3.451 19.465 1.00 97.56 180 CYS A O 1
ATOM 1479 N N . LYS A 1 181 ? -11.039 -3.783 21.573 1.00 97.00 181 LYS A N 1
ATOM 1480 C CA . LYS A 1 181 ? -9.869 -4.602 21.194 1.00 97.00 181 LYS A CA 1
ATOM 1481 C C . LYS A 1 181 ? -10.210 -5.734 20.213 1.00 97.00 181 LYS A C 1
ATOM 1483 O O . LYS A 1 181 ? -9.468 -5.954 19.261 1.00 97.00 181 LYS A O 1
ATOM 1488 N N . LYS A 1 182 ? -11.340 -6.424 20.416 1.00 96.25 182 LYS A N 1
ATOM 1489 C CA . LYS A 1 182 ? -11.789 -7.531 19.552 1.00 96.25 182 LYS A CA 1
ATOM 1490 C C . LYS A 1 182 ? -12.110 -7.055 18.133 1.00 96.25 182 LYS A C 1
ATOM 1492 O O . LYS A 1 182 ? -11.649 -7.664 17.173 1.00 96.25 182 LYS A O 1
ATOM 1497 N N . CYS A 1 183 ? -12.887 -5.979 17.996 1.00 96.50 183 CYS A N 1
ATOM 1498 C CA . CYS A 1 183 ? -13.253 -5.435 16.686 1.00 96.50 183 CYS A CA 1
ATOM 1499 C C . CYS A 1 183 ? -12.030 -4.898 15.938 1.00 96.50 183 CYS A C 1
ATOM 1501 O O . CYS A 1 183 ? -11.876 -5.222 14.766 1.00 96.50 183 CYS A O 1
ATOM 1503 N N . ALA A 1 184 ? -11.132 -4.178 16.618 1.00 96.50 184 ALA A N 1
ATOM 1504 C CA . ALA A 1 184 ? -9.879 -3.703 16.025 1.00 96.50 184 ALA A CA 1
ATOM 1505 C C . ALA A 1 184 ? -9.007 -4.859 15.512 1.00 96.50 184 ALA A C 1
ATOM 1507 O O . ALA A 1 184 ? -8.598 -4.866 14.354 1.00 96.50 184 ALA A O 1
ATOM 1508 N N . TYR A 1 185 ? -8.815 -5.901 16.327 1.00 96.00 185 TYR A N 1
ATOM 1509 C CA . TYR A 1 185 ? -8.056 -7.086 15.923 1.00 96.00 185 TYR A CA 1
ATOM 1510 C C . TYR A 1 185 ? -8.662 -7.793 14.698 1.00 96.00 185 TYR A C 1
ATOM 1512 O O . TYR A 1 185 ? -7.954 -8.104 13.738 1.00 96.00 185 TYR A O 1
ATOM 1520 N N . LEU A 1 186 ? -9.981 -8.023 14.697 1.00 96.12 186 LEU A N 1
ATOM 1521 C CA . LEU A 1 186 ? -10.670 -8.674 13.577 1.00 96.12 186 LEU A CA 1
ATOM 1522 C C . LEU A 1 186 ? -10.633 -7.826 12.298 1.00 96.12 186 LEU A C 1
ATOM 1524 O O . LEU A 1 186 ? -10.498 -8.384 11.206 1.00 96.12 186 LEU A O 1
ATOM 1528 N N . TRP A 1 187 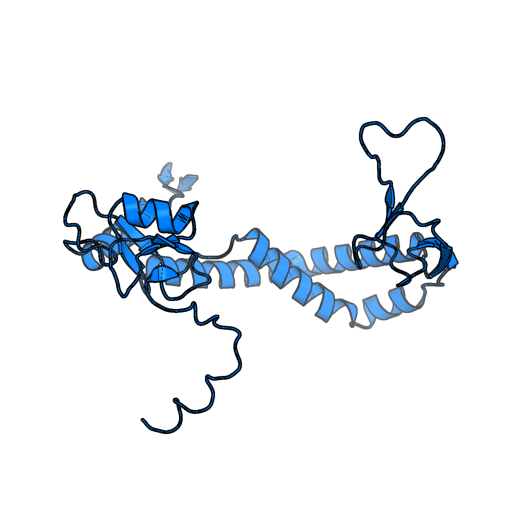? -10.709 -6.502 12.434 1.00 95.19 187 TRP A N 1
ATOM 1529 C CA . TRP A 1 187 ? -10.611 -5.562 11.323 1.00 95.19 187 TRP A CA 1
ATOM 1530 C C . TRP A 1 187 ? -9.215 -5.581 10.688 1.00 95.19 187 TRP A C 1
ATOM 1532 O O . TRP A 1 187 ? -9.087 -5.742 9.472 1.00 95.19 187 TRP A O 1
ATOM 1542 N N . ASP A 1 188 ? -8.164 -5.480 11.502 1.00 92.94 188 ASP A N 1
ATOM 1543 C CA . ASP A 1 188 ? -6.791 -5.335 11.016 1.00 92.94 188 ASP A CA 1
ATOM 1544 C C . ASP A 1 188 ? -6.185 -6.648 10.526 1.00 92.94 188 ASP A C 1
ATOM 1546 O O . ASP A 1 188 ? -5.622 -6.681 9.426 1.00 92.94 188 ASP A O 1
ATOM 1550 N N . ILE A 1 189 ? -6.321 -7.719 11.314 1.00 93.81 189 ILE A N 1
ATOM 1551 C CA . ILE A 1 189 ? -5.644 -9.001 11.073 1.00 93.81 189 ILE A CA 1
ATOM 1552 C C . ILE A 1 189 ? -6.471 -9.899 10.161 1.00 93.81 189 ILE A C 1
ATOM 1554 O O . ILE A 1 189 ? -5.957 -10.433 9.181 1.00 93.81 189 ILE A O 1
ATOM 1558 N N . HIS A 1 190 ? -7.765 -10.037 10.448 1.00 93.06 190 HIS A N 1
ATOM 1559 C CA . HIS A 1 190 ? -8.625 -10.977 9.728 1.00 93.06 190 HIS A CA 1
ATOM 1560 C C . HIS A 1 190 ? -9.427 -10.344 8.591 1.00 93.06 190 HIS A C 1
ATOM 1562 O O . HIS A 1 190 ? -10.098 -11.075 7.864 1.00 93.06 190 HIS A O 1
ATOM 1568 N N . LYS A 1 191 ? -9.376 -9.013 8.427 1.00 94.06 191 LYS A N 1
ATOM 1569 C CA . LYS A 1 191 ? -10.177 -8.267 7.437 1.00 94.06 191 LYS A CA 1
ATOM 1570 C C . LYS A 1 191 ? -11.669 -8.602 7.532 1.00 94.06 191 LYS A C 1
ATOM 1572 O O . LYS A 1 191 ? -12.356 -8.791 6.524 1.00 94.06 191 LYS A O 1
ATOM 1577 N N . LYS A 1 192 ? -12.156 -8.715 8.772 1.00 94.44 192 LYS A N 1
ATOM 1578 C CA . LYS A 1 192 ? -13.540 -9.058 9.093 1.00 94.44 192 LYS A CA 1
ATOM 1579 C C . LYS A 1 192 ? -14.258 -7.891 9.760 1.00 94.44 192 LYS A C 1
ATOM 1581 O O . LYS A 1 192 ? -13.735 -7.275 10.685 1.00 94.44 192 LYS A O 1
ATOM 1586 N N . LYS A 1 193 ? -15.497 -7.644 9.337 1.00 94.12 193 LYS A N 1
ATOM 1587 C CA . LYS A 1 193 ? -16.425 -6.695 9.971 1.00 94.12 193 LYS A CA 1
ATOM 1588 C C . LYS A 1 193 ? -17.665 -7.419 10.482 1.00 94.12 193 LYS A C 1
ATOM 1590 O O . LYS A 1 193 ? -17.975 -8.518 10.030 1.00 94.12 193 LYS A O 1
ATOM 1595 N N . LEU A 1 194 ? -18.339 -6.818 11.453 1.00 94.38 194 LEU A N 1
ATOM 1596 C CA . LEU A 1 194 ? -19.579 -7.333 12.016 1.00 94.38 194 LEU A CA 1
ATOM 1597 C C . LEU A 1 194 ? -20.707 -7.074 11.019 1.00 94.38 194 LEU A C 1
ATOM 1599 O O . LEU A 1 194 ? -20.764 -6.002 10.412 1.00 94.38 194 LEU A O 1
ATOM 1603 N N . CYS A 1 195 ? -21.587 -8.052 10.849 1.00 91.44 195 CYS A N 1
ATOM 1604 C CA . CYS A 1 195 ? -22.735 -7.911 9.975 1.00 91.44 195 CYS A CA 1
ATOM 1605 C C . CYS A 1 195 ? -23.642 -6.777 10.458 1.00 91.44 195 CYS A C 1
ATOM 1607 O O . CYS A 1 195 ? -24.053 -6.761 11.617 1.00 91.44 195 CYS A O 1
ATOM 1609 N N . LYS A 1 196 ? -24.000 -5.868 9.547 1.00 88.19 196 LYS A N 1
ATOM 1610 C CA . LYS A 1 196 ? -24.901 -4.746 9.844 1.00 88.19 196 LYS A CA 1
ATOM 1611 C C . LYS A 1 196 ? -26.325 -5.189 10.210 1.00 88.19 196 LYS A C 1
ATOM 1613 O O . LYS A 1 196 ? -26.994 -4.465 10.935 1.00 88.19 196 LYS A O 1
ATOM 1618 N N . ILE A 1 197 ? -26.762 -6.359 9.725 1.00 88.62 197 ILE A N 1
ATOM 1619 C CA . ILE A 1 197 ? -28.112 -6.900 9.950 1.00 88.62 197 ILE A CA 1
ATOM 1620 C C . ILE A 1 197 ? -28.177 -7.625 11.295 1.00 88.62 197 ILE A C 1
ATOM 1622 O O . ILE A 1 197 ? -28.816 -7.142 12.220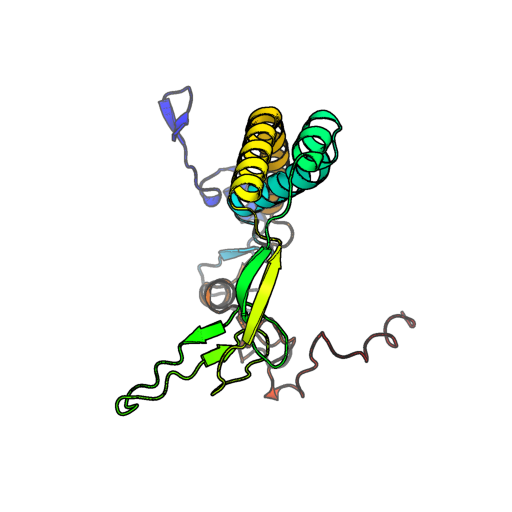 1.00 88.62 197 ILE A O 1
ATOM 1626 N N . CYS A 1 198 ? -27.492 -8.766 11.437 1.00 89.25 198 CYS A N 1
ATOM 1627 C CA . CYS A 1 198 ? -27.629 -9.580 12.649 1.00 89.25 198 CYS A CA 1
ATOM 1628 C C . CYS A 1 198 ? -26.794 -9.093 13.834 1.00 89.25 198 CYS A C 1
ATOM 1630 O O . CYS A 1 198 ? -26.997 -9.574 14.944 1.00 89.25 198 CYS A O 1
ATOM 1632 N N . LYS A 1 199 ? -25.806 -8.214 13.606 1.00 89.19 199 LYS A N 1
ATOM 1633 C CA . LYS A 1 199 ? -24.883 -7.689 14.629 1.00 89.19 199 LYS A CA 1
ATOM 1634 C C . LYS A 1 199 ? -24.202 -8.761 15.504 1.00 89.19 199 LYS A C 1
ATOM 1636 O O . LYS A 1 199 ? -23.668 -8.446 16.560 1.00 89.19 199 LYS A O 1
ATOM 1641 N N . SER A 1 200 ? -24.159 -10.021 15.063 1.00 89.31 200 SER A N 1
ATOM 1642 C CA . SER A 1 200 ? -23.614 -11.145 15.844 1.00 89.31 200 SER A CA 1
ATOM 1643 C C . SER A 1 200 ? -22.497 -11.899 15.121 1.00 89.31 200 SER A C 1
ATOM 1645 O O . SER A 1 200 ? -21.556 -12.385 15.753 1.00 89.31 200 SER A O 1
ATOM 1647 N N . LYS A 1 201 ? -22.546 -11.966 13.786 1.00 92.75 201 LYS A N 1
ATOM 1648 C CA . LYS A 1 201 ? -21.568 -12.687 12.960 1.00 92.75 201 LYS A CA 1
ATOM 1649 C C . LYS A 1 201 ? -20.604 -11.732 12.263 1.00 92.75 201 LYS A C 1
ATOM 1651 O O . LYS A 1 201 ? -20.994 -10.674 11.771 1.00 92.75 201 LYS A O 1
ATOM 1656 N N . TYR A 1 202 ? -19.336 -12.131 12.193 1.00 93.44 202 TYR A N 1
ATOM 1657 C CA . TYR A 1 202 ? -18.297 -11.415 11.454 1.00 93.44 202 TYR A CA 1
ATOM 1658 C C . TYR A 1 202 ? -18.095 -12.041 10.073 1.00 93.44 202 TYR A C 1
ATOM 1660 O O . TYR A 1 202 ? -18.038 -13.263 9.949 1.00 93.44 202 TYR A O 1
ATOM 1668 N N . HIS A 1 203 ? -17.913 -11.214 9.049 1.00 90.81 203 HIS A N 1
ATOM 1669 C CA . HIS A 1 203 ? -17.693 -11.651 7.670 1.00 90.81 203 HIS A CA 1
ATOM 1670 C C . HIS A 1 203 ? -16.608 -10.818 6.982 1.00 90.81 203 HIS A C 1
ATOM 1672 O O . HIS A 1 203 ? -16.219 -9.755 7.468 1.00 90.81 203 HIS A O 1
ATOM 1678 N N . SER A 1 204 ? -16.106 -11.319 5.851 1.00 92.06 204 SER A N 1
ATOM 1679 C CA . SER A 1 204 ? -15.098 -10.630 5.034 1.00 92.06 204 SER A CA 1
ATOM 1680 C C . SER A 1 204 ? -15.589 -9.256 4.563 1.00 92.06 204 SER A C 1
ATOM 1682 O O . SER A 1 204 ? -16.778 -9.073 4.283 1.00 92.06 204 SER A O 1
ATOM 1684 N N . PHE A 1 205 ? -14.661 -8.307 4.401 1.00 88.81 205 PHE A N 1
ATOM 1685 C CA . PHE A 1 205 ? -14.929 -6.997 3.796 1.00 88.81 205 PHE A CA 1
ATOM 1686 C C . PHE A 1 205 ? -15.484 -7.067 2.368 1.00 88.81 205 PHE A C 1
ATOM 1688 O O . PHE A 1 205 ? -16.142 -6.113 1.953 1.00 88.81 205 PHE A O 1
ATOM 1695 N N . SER A 1 206 ? -15.264 -8.178 1.655 1.00 86.69 206 SER A N 1
ATOM 1696 C CA . SER A 1 206 ? -15.800 -8.423 0.306 1.00 86.69 206 SER A CA 1
ATOM 1697 C C . SER A 1 206 ? -17.330 -8.424 0.245 1.00 86.69 206 SER A C 1
ATOM 1699 O O . SER A 1 206 ? -17.890 -8.209 -0.822 1.00 86.69 206 SER A O 1
ATOM 1701 N N . TYR A 1 207 ? -17.996 -8.650 1.379 1.00 84.00 207 TYR A N 1
ATOM 1702 C CA . TYR A 1 207 ? -19.451 -8.682 1.476 1.00 84.00 207 TYR A CA 1
ATOM 1703 C C . TYR A 1 207 ? -19.949 -7.548 2.372 1.00 84.00 207 TYR A C 1
ATOM 1705 O O . TYR A 1 207 ? -19.233 -7.054 3.252 1.00 84.00 207 TYR A O 1
ATOM 1713 N N . GLU A 1 208 ? -21.181 -7.101 2.154 1.00 81.06 208 GLU A N 1
ATOM 1714 C CA . GLU A 1 208 ? -21.825 -6.103 3.016 1.00 81.06 208 GLU A CA 1
ATOM 1715 C C . GLU A 1 208 ? -22.452 -6.727 4.261 1.00 81.06 208 GLU A C 1
ATOM 1717 O O . GLU A 1 208 ? -22.441 -6.115 5.332 1.00 81.06 208 GLU A O 1
ATOM 1722 N N . THR A 1 209 ? -22.915 -7.966 4.123 1.00 83.12 209 THR A N 1
ATOM 1723 C CA . THR A 1 209 ? -23.630 -8.733 5.137 1.00 83.12 209 THR A CA 1
ATOM 1724 C C . THR A 1 209 ? -23.042 -10.137 5.277 1.00 83.12 209 THR A C 1
ATOM 1726 O O . THR A 1 209 ? -22.241 -10.597 4.462 1.00 83.12 209 THR A O 1
ATOM 1729 N N . TYR A 1 210 ? -23.420 -10.817 6.357 1.00 83.56 210 TYR A N 1
ATOM 1730 C CA . TYR A 1 210 ? -23.142 -12.234 6.547 1.00 83.56 210 TYR A CA 1
ATOM 1731 C C . TYR A 1 210 ? -24.069 -13.065 5.648 1.00 83.56 210 TYR A C 1
ATOM 1733 O O . TYR A 1 210 ? -25.207 -12.661 5.416 1.00 83.56 210 TYR A O 1
ATOM 1741 N N . TRP A 1 211 ? -23.579 -14.199 5.144 1.00 76.94 211 TRP A N 1
ATOM 1742 C CA . TRP A 1 211 ? -24.232 -14.967 4.076 1.00 76.94 211 TRP A CA 1
ATOM 1743 C C . TRP A 1 211 ? -25.633 -15.482 4.453 1.00 76.94 211 TRP A C 1
ATOM 1745 O O . TRP A 1 211 ? -26.522 -15.452 3.608 1.00 76.94 211 TRP A O 1
ATOM 1755 N N . ASP A 1 212 ? -25.856 -15.837 5.724 1.00 77.25 212 ASP A N 1
ATOM 1756 C CA . ASP A 1 212 ? -27.179 -16.242 6.234 1.00 77.25 212 ASP A CA 1
ATOM 1757 C C . ASP A 1 212 ? -28.155 -15.066 6.403 1.00 77.25 212 ASP A C 1
ATOM 1759 O O . ASP A 1 212 ? -29.362 -15.259 6.501 1.00 77.25 212 ASP A O 1
ATOM 1763 N N . CYS A 1 213 ? -27.662 -13.824 6.469 1.00 76.19 213 CYS A N 1
ATOM 1764 C CA . CYS A 1 213 ? -28.506 -12.652 6.722 1.00 76.19 213 CYS A CA 1
ATOM 1765 C C . CYS A 1 213 ? -29.139 -12.058 5.459 1.00 76.19 213 CYS A C 1
ATOM 1767 O O . CYS A 1 213 ? -29.928 -11.126 5.595 1.00 76.19 213 CYS A O 1
ATOM 1769 N N . LYS A 1 214 ? -28.753 -12.547 4.269 1.00 61.12 214 LYS A N 1
ATOM 1770 C CA . LYS A 1 214 ? -29.393 -12.431 2.939 1.00 61.12 214 LYS A CA 1
ATOM 1771 C C . LYS A 1 214 ? -28.381 -12.909 1.885 1.00 61.12 214 LYS A C 1
ATOM 1773 O O . LYS A 1 214 ? -27.187 -12.656 2.054 1.00 61.12 214 LYS A O 1
ATOM 1778 N N . LYS A 1 215 ? -28.857 -13.557 0.803 1.00 57.09 215 LYS A N 1
ATOM 1779 C CA . LYS A 1 215 ? -28.051 -13.985 -0.365 1.00 57.09 215 LYS A CA 1
ATOM 1780 C C . LYS A 1 215 ? -27.002 -12.903 -0.685 1.00 57.09 215 LYS A C 1
ATOM 1782 O O . LYS A 1 215 ? -27.400 -11.756 -0.888 1.00 57.09 215 LYS A O 1
ATOM 1787 N N . PRO A 1 216 ? -25.693 -13.209 -0.657 1.00 50.28 216 PRO A N 1
ATOM 1788 C CA . PRO A 1 216 ? -24.654 -12.188 -0.654 1.00 50.28 216 PRO A CA 1
ATOM 1789 C C . PRO A 1 216 ? -24.689 -11.383 -1.956 1.00 50.28 216 PRO A C 1
ATOM 1791 O O . PRO A 1 216 ? -24.249 -11.864 -2.996 1.00 50.28 216 PRO A O 1
ATOM 1794 N N . LEU A 1 217 ? -25.190 -10.147 -1.887 1.00 48.16 217 LEU A N 1
ATOM 1795 C CA . LEU A 1 217 ? -25.037 -9.173 -2.961 1.00 48.16 217 LEU A CA 1
ATOM 1796 C C . LEU A 1 217 ? -23.547 -8.844 -3.064 1.00 48.16 217 LEU A C 1
ATOM 1798 O O . LEU A 1 217 ? -22.931 -8.277 -2.155 1.00 48.16 217 LEU A O 1
ATOM 1802 N N . ARG A 1 218 ? -22.946 -9.308 -4.153 1.00 50.81 218 ARG A N 1
ATOM 1803 C CA . ARG A 1 218 ? -21.559 -9.048 -4.515 1.00 50.81 218 ARG A CA 1
ATOM 1804 C C . ARG A 1 218 ? -21.487 -7.635 -5.101 1.00 50.81 218 ARG A C 1
ATOM 1806 O O . ARG A 1 218 ? -22.311 -7.287 -5.940 1.00 50.81 218 ARG A O 1
ATOM 1813 N N . LYS A 1 219 ? -20.522 -6.812 -4.665 1.00 53.41 219 LYS A N 1
ATOM 1814 C CA . LYS A 1 219 ? -20.366 -5.417 -5.144 1.00 53.41 219 LYS A CA 1
ATOM 1815 C C . LYS A 1 219 ? -20.091 -5.302 -6.652 1.00 53.41 219 LYS A C 1
ATOM 1817 O O . LYS A 1 219 ? -20.132 -4.207 -7.190 1.00 53.41 219 LYS A O 1
ATOM 1822 N N . ASP A 1 220 ? -19.776 -6.417 -7.301 1.00 57.53 220 ASP A N 1
ATOM 1823 C CA . ASP A 1 220 ? -19.447 -6.579 -8.716 1.00 57.53 220 ASP A CA 1
ATOM 1824 C C . ASP A 1 220 ? -20.636 -7.013 -9.600 1.00 57.53 220 ASP A C 1
ATOM 1826 O O . ASP A 1 220 ? -20.432 -7.257 -10.787 1.00 57.53 220 ASP A O 1
ATOM 1830 N N . GLN A 1 221 ? -21.870 -7.110 -9.077 1.00 44.91 221 GLN A N 1
ATOM 1831 C CA . GLN A 1 221 ? -23.042 -7.437 -9.905 1.00 44.91 221 GLN A CA 1
ATOM 1832 C C . GLN A 1 221 ? -23.710 -6.189 -10.530 1.00 44.91 221 GLN A C 1
ATOM 1834 O O . GLN A 1 221 ? -23.922 -5.200 -9.833 1.00 44.91 221 GLN A O 1
ATOM 1839 N N . PRO A 1 222 ? -24.100 -6.240 -11.821 1.00 46.31 222 PRO A N 1
ATOM 1840 C CA . PRO A 1 222 ? -24.526 -5.084 -12.628 1.00 46.31 222 PRO A CA 1
ATOM 1841 C C . PRO A 1 222 ? -25.906 -4.482 -12.287 1.00 46.31 222 PRO A C 1
ATOM 1843 O O . PRO A 1 222 ? -26.327 -3.531 -12.934 1.00 46.31 222 PRO A O 1
ATOM 1846 N N . TYR A 1 223 ? -26.610 -4.972 -11.263 1.00 44.53 223 TYR A N 1
ATOM 1847 C CA . TYR A 1 223 ? -27.956 -4.508 -10.888 1.00 44.53 223 TYR A CA 1
ATOM 1848 C C . TYR A 1 223 ? -27.928 -3.339 -9.879 1.00 44.53 223 TYR A C 1
ATOM 1850 O O . TYR A 1 223 ? -28.647 -3.345 -8.886 1.00 44.53 223 TYR A O 1
ATOM 1858 N N . TYR A 1 224 ? -27.041 -2.357 -10.069 1.00 42.62 224 TYR A N 1
ATOM 1859 C CA . TYR A 1 224 ? -26.946 -1.180 -9.182 1.00 42.62 224 TYR A CA 1
ATOM 1860 C C . TYR A 1 224 ? -27.196 0.165 -9.885 1.00 42.62 224 TYR A C 1
ATOM 1862 O O . TYR A 1 224 ? -27.280 1.182 -9.208 1.00 42.62 224 TYR A O 1
ATOM 1870 N N . ASN A 1 225 ? -27.396 0.186 -11.208 1.00 43.66 225 ASN A N 1
ATOM 1871 C CA . ASN A 1 225 ? -27.582 1.434 -11.965 1.00 43.66 225 ASN A CA 1
ATOM 1872 C C . ASN A 1 225 ? -29.028 1.972 -12.015 1.00 43.66 225 ASN A C 1
ATOM 1874 O O . ASN A 1 225 ? -29.253 2.989 -12.659 1.00 43.66 225 ASN A O 1
ATOM 1878 N N . GLU A 1 226 ? -30.003 1.355 -11.340 1.00 44.78 226 GLU A N 1
ATOM 1879 C CA . GLU A 1 226 ? -31.414 1.798 -11.404 1.00 44.78 226 GLU A CA 1
ATOM 1880 C C . GLU A 1 226 ? -31.976 2.379 -10.094 1.00 44.78 226 GLU A C 1
ATOM 1882 O O . GLU A 1 226 ? -33.122 2.817 -10.065 1.00 44.78 226 GLU A O 1
ATOM 1887 N N . LEU A 1 227 ? -31.193 2.443 -9.009 1.00 44.88 227 LEU A N 1
ATOM 1888 C CA . LEU A 1 227 ? -31.667 2.985 -7.721 1.00 44.88 227 LEU A CA 1
ATOM 1889 C C . LEU A 1 227 ? -31.021 4.317 -7.303 1.00 44.88 227 LEU A C 1
ATOM 1891 O O . LEU A 1 227 ? -31.413 4.869 -6.280 1.00 44.88 227 LEU A O 1
ATOM 1895 N N . GLU A 1 228 ? -30.096 4.875 -8.092 1.00 41.75 228 GLU A N 1
ATOM 1896 C CA . GLU A 1 228 ? -29.494 6.201 -7.833 1.00 41.75 228 GLU A CA 1
ATOM 1897 C C . GLU A 1 228 ? -30.129 7.353 -8.643 1.00 41.75 228 GLU A C 1
ATOM 1899 O O . GLU A 1 228 ? -29.696 8.492 -8.527 1.00 41.75 228 GLU A O 1
ATOM 1904 N N . THR A 1 229 ? -31.193 7.109 -9.418 1.00 42.62 229 THR A N 1
ATOM 1905 C CA . THR A 1 229 ? -31.919 8.154 -10.178 1.00 42.62 229 THR A CA 1
ATOM 1906 C C . THR A 1 229 ? -33.251 8.592 -9.552 1.00 42.62 229 THR A C 1
ATOM 1908 O O . THR A 1 229 ? -34.035 9.277 -10.207 1.00 42.62 229 THR A O 1
ATOM 1911 N N . ARG A 1 230 ? -33.539 8.229 -8.292 1.00 38.78 230 ARG A N 1
ATOM 1912 C CA . ARG A 1 230 ? -34.793 8.615 -7.605 1.00 38.78 230 ARG A CA 1
ATOM 1913 C C . ARG A 1 230 ? -34.646 9.093 -6.151 1.00 38.78 230 ARG A C 1
ATOM 1915 O O . ARG A 1 230 ? -35.565 8.882 -5.362 1.00 38.78 230 ARG A O 1
ATOM 1922 N N . ILE A 1 231 ? -33.548 9.765 -5.799 1.00 38.72 231 ILE A N 1
ATOM 1923 C CA . ILE A 1 231 ? -33.483 10.643 -4.612 1.00 38.72 231 ILE A CA 1
ATOM 1924 C C . ILE A 1 231 ? -32.727 11.914 -4.978 1.00 38.72 231 ILE A C 1
ATOM 1926 O O . ILE A 1 231 ? -31.614 11.774 -5.529 1.00 38.72 231 ILE A O 1
#

Radius of gyration: 27.03 Å; Cα contacts (8 Å, |Δi|>4): 285; chains: 1; bounding box: 57×62×61 Å

pLDDT: mean 83.64, std 14.9, range [38.72, 97.88]

Solvent-accessible surface area (backbone atoms only — not comparable to full-atom values): 13803 Å² total; per-residue (Å²): 97,64,49,99,82,74,43,82,48,80,87,51,69,78,77,38,69,67,35,48,56,43,44,67,77,58,51,63,78,40,10,76,79,76,63,45,60,60,76,69,68,42,79,40,65,77,69,75,69,76,57,65,70,61,46,38,51,53,44,46,52,52,48,51,66,64,51,52,72,36,68,88,47,37,62,61,58,70,69,57,74,75,41,70,37,82,39,61,17,31,77,88,73,68,38,64,53,57,44,79,55,80,61,90,84,69,72,90,81,82,82,30,29,32,23,77,83,78,67,53,58,78,41,74,66,36,79,42,78,41,80,48,34,72,65,48,54,50,48,51,50,52,52,50,50,52,52,46,65,79,38,41,67,63,39,49,50,55,32,47,54,54,50,48,52,41,49,51,46,58,58,62,46,70,68,43,42,25,23,24,61,67,55,46,48,33,41,72,77,67,43,28,46,60,15,79,81,77,63,75,50,70,30,53,69,79,38,77,54,33,64,91,80,46,82,71,68,53,88,84,56,87,88,63,82,81,73,76,83,79,122